Protein AF-A0A6C0D9R1-F1 (afdb_monomer_lite)

pLDDT: mean 87.7, std 11.18, range [31.7, 97.06]

Structure (mmCIF, N/CA/C/O backbone):
data_AF-A0A6C0D9R1-F1
#
_entry.id   AF-A0A6C0D9R1-F1
#
loop_
_atom_site.group_PDB
_atom_site.id
_atom_site.type_symbol
_atom_site.label_atom_id
_atom_site.label_alt_id
_atom_site.label_comp_id
_atom_site.label_asym_id
_atom_site.label_entity_id
_atom_site.label_seq_id
_atom_site.pdbx_PDB_ins_code
_atom_site.Cartn_x
_atom_site.Cartn_y
_atom_site.Cartn_z
_atom_site.occupancy
_atom_site.B_iso_or_equiv
_atom_site.auth_seq_id
_atom_site.auth_comp_id
_atom_site.auth_asym_id
_atom_site.auth_atom_id
_atom_site.pdbx_PDB_model_num
ATOM 1 N N . MET A 1 1 ? 35.438 -9.000 -40.698 1.00 46.94 1 MET A N 1
ATOM 2 C CA . MET A 1 1 ? 34.014 -8.617 -40.610 1.00 46.94 1 MET A CA 1
ATOM 3 C C . MET A 1 1 ? 33.690 -8.567 -39.134 1.00 46.94 1 MET A C 1
ATOM 5 O O . MET A 1 1 ? 33.878 -9.587 -38.488 1.00 46.94 1 MET A O 1
ATOM 9 N N . ASP A 1 2 ? 33.312 -7.406 -38.599 1.00 52.72 2 ASP A N 1
ATOM 10 C CA . ASP A 1 2 ? 32.960 -7.271 -37.181 1.00 52.72 2 ASP A CA 1
ATOM 11 C C . ASP A 1 2 ? 31.737 -8.144 -36.897 1.00 52.72 2 ASP A C 1
ATOM 13 O O . ASP A 1 2 ? 30.629 -7.830 -37.341 1.00 52.72 2 ASP A O 1
ATOM 17 N N . ASN A 1 3 ? 31.946 -9.283 -36.234 1.00 54.66 3 ASN A N 1
ATOM 18 C CA . ASN A 1 3 ? 30.851 -10.168 -35.878 1.00 54.66 3 ASN A CA 1
ATOM 19 C C . ASN A 1 3 ? 30.168 -9.594 -34.633 1.00 54.66 3 ASN A C 1
ATOM 21 O O . ASN A 1 3 ? 30.609 -9.827 -33.511 1.00 54.66 3 ASN A O 1
ATOM 25 N N . LEU A 1 4 ? 29.125 -8.789 -34.849 1.00 62.50 4 LEU A N 1
ATOM 26 C CA . LEU A 1 4 ? 28.303 -8.196 -33.785 1.00 62.50 4 LEU A CA 1
ATOM 27 C C . LEU A 1 4 ? 27.643 -9.259 -32.887 1.00 62.50 4 LEU A C 1
ATOM 29 O O . LEU A 1 4 ? 27.252 -8.937 -31.775 1.00 62.50 4 LEU A O 1
ATOM 33 N N . GLU A 1 5 ? 27.584 -10.517 -33.338 1.00 56.75 5 GLU A N 1
ATOM 34 C CA . GLU A 1 5 ? 27.165 -11.677 -32.536 1.00 56.75 5 GLU A CA 1
ATOM 35 C C . GLU A 1 5 ? 28.113 -11.966 -31.360 1.00 56.75 5 GLU A C 1
ATOM 37 O O . GLU A 1 5 ? 27.654 -12.392 -30.309 1.00 56.75 5 GLU A O 1
ATOM 42 N N . ASN A 1 6 ? 29.412 -11.673 -31.499 1.00 62.50 6 ASN A N 1
ATOM 43 C CA . ASN A 1 6 ? 30.416 -11.922 -30.454 1.00 62.50 6 ASN A CA 1
ATOM 44 C C . ASN A 1 6 ? 30.809 -10.652 -29.681 1.00 62.50 6 ASN A C 1
ATOM 46 O O . ASN A 1 6 ? 31.610 -10.714 -28.753 1.00 62.50 6 ASN A O 1
ATOM 50 N N . ASN A 1 7 ? 30.308 -9.488 -30.097 1.00 74.94 7 ASN A N 1
ATOM 51 C CA . ASN A 1 7 ? 30.582 -8.212 -29.448 1.00 74.94 7 ASN A CA 1
ATOM 52 C C . ASN A 1 7 ? 29.331 -7.323 -29.552 1.00 74.94 7 ASN A C 1
ATOM 54 O O . ASN A 1 7 ? 29.207 -6.577 -30.540 1.00 74.94 7 ASN A O 1
ATOM 58 N N . PRO A 1 8 ? 28.392 -7.433 -28.592 1.00 82.75 8 PRO A N 1
ATOM 59 C CA . PRO A 1 8 ? 27.107 -6.745 -28.638 1.00 82.75 8 PRO A CA 1
ATOM 60 C C . PRO A 1 8 ? 27.279 -5.223 -28.661 1.00 82.75 8 PRO A C 1
ATOM 62 O O . PRO A 1 8 ? 28.291 -4.686 -28.214 1.00 82.75 8 PRO A O 1
ATOM 65 N N . ILE A 1 9 ? 26.308 -4.520 -29.245 1.00 88.56 9 ILE A N 1
ATOM 66 C CA . ILE A 1 9 ? 26.310 -3.052 -29.313 1.00 88.56 9 ILE A CA 1
ATOM 67 C C . ILE A 1 9 ? 26.176 -2.502 -27.894 1.00 88.56 9 ILE A C 1
ATOM 69 O O . ILE A 1 9 ? 25.291 -2.923 -27.162 1.00 88.56 9 ILE A O 1
ATOM 73 N N . THR A 1 10 ? 27.032 -1.551 -27.524 1.00 89.56 10 THR A N 1
ATOM 74 C CA . THR A 1 10 ? 26.947 -0.846 -26.234 1.00 89.56 10 THR A CA 1
ATOM 75 C C . THR A 1 10 ? 26.122 0.436 -26.347 1.00 89.56 10 THR A C 1
ATOM 77 O O . THR A 1 10 ? 25.999 1.011 -27.432 1.00 89.56 10 THR A O 1
ATOM 80 N N . ILE A 1 11 ? 25.609 0.940 -25.219 1.00 89.69 11 ILE A N 1
ATOM 81 C CA . ILE A 1 11 ? 24.853 2.203 -25.178 1.00 89.69 11 ILE A CA 1
ATOM 82 C C . ILE A 1 11 ? 25.655 3.381 -25.744 1.00 89.69 11 ILE A C 1
ATOM 84 O O . ILE A 1 11 ? 25.151 4.137 -26.569 1.00 89.69 11 ILE A O 1
ATOM 88 N N . VAL A 1 12 ? 26.944 3.466 -25.405 1.00 89.56 12 VAL A N 1
ATOM 89 C CA . VAL A 1 12 ? 27.852 4.527 -25.869 1.00 89.56 12 VAL A CA 1
ATOM 90 C C . VAL A 1 12 ? 28.053 4.471 -27.384 1.00 89.56 12 VAL A C 1
ATOM 92 O O . VAL A 1 12 ? 28.163 5.500 -28.052 1.00 89.56 12 VAL A O 1
ATOM 95 N N . GLU A 1 13 ? 28.135 3.268 -27.955 1.00 92.06 13 GLU A N 1
ATOM 96 C CA . GLU A 1 13 ? 28.220 3.099 -29.406 1.00 92.06 13 GLU A CA 1
ATOM 97 C C . GLU A 1 13 ? 26.913 3.485 -30.086 1.00 92.06 13 GLU A C 1
ATOM 99 O O . GLU A 1 13 ? 26.940 4.140 -31.127 1.00 92.06 13 GLU A O 1
ATOM 104 N N . TYR A 1 14 ? 25.782 3.092 -29.504 1.00 93.38 14 TYR A N 1
ATOM 105 C CA . TYR A 1 14 ? 24.466 3.406 -30.037 1.00 93.38 14 TYR A CA 1
ATOM 106 C C . TYR A 1 14 ? 24.189 4.918 -30.031 1.00 93.38 14 TYR A C 1
ATOM 108 O O . TYR A 1 14 ? 23.785 5.457 -31.059 1.00 93.38 14 TYR A O 1
ATOM 116 N N . GLU A 1 15 ? 24.501 5.622 -28.937 1.00 90.62 15 GLU A N 1
ATOM 117 C CA . GLU A 1 15 ? 24.389 7.088 -28.837 1.00 90.62 15 GLU A CA 1
ATOM 118 C C . GLU A 1 15 ? 25.224 7.789 -29.927 1.00 90.62 15 GLU A C 1
ATOM 120 O O . GLU A 1 15 ? 24.698 8.603 -30.687 1.00 90.62 15 GLU A O 1
ATOM 125 N N . LYS A 1 16 ? 26.488 7.382 -30.119 1.00 93.06 16 LYS A N 1
ATOM 126 C CA . LYS A 1 16 ? 27.350 7.903 -31.202 1.00 93.06 16 LYS A CA 1
ATOM 127 C C . LYS A 1 16 ? 26.793 7.631 -32.601 1.00 93.06 16 LYS A C 1
ATOM 129 O O . LYS A 1 16 ? 27.027 8.406 -33.527 1.00 93.06 16 LYS A O 1
ATOM 134 N N . TRP A 1 17 ? 26.101 6.509 -32.792 1.00 94.50 17 TRP A N 1
ATOM 135 C CA . TRP A 1 17 ? 25.461 6.199 -34.070 1.00 94.50 17 TRP A CA 1
ATOM 136 C C . TRP A 1 17 ? 24.219 7.062 -34.317 1.00 94.50 17 TRP A C 1
ATOM 138 O O . TRP A 1 17 ? 23.969 7.450 -35.458 1.00 94.50 17 TRP A O 1
ATOM 148 N N . LEU A 1 18 ? 23.457 7.403 -33.273 1.00 92.56 18 LEU A N 1
ATOM 149 C CA . LEU A 1 18 ? 22.305 8.299 -33.395 1.00 92.56 18 LEU A CA 1
ATOM 150 C C . LEU A 1 18 ? 22.713 9.707 -33.847 1.00 92.56 18 LEU A C 1
ATOM 152 O O . LEU A 1 18 ? 21.999 10.298 -34.657 1.00 92.56 18 LEU A O 1
ATOM 156 N N . GLU A 1 19 ? 23.870 10.199 -33.393 1.00 94.19 19 GLU A N 1
ATOM 157 C CA . GLU A 1 19 ? 24.445 11.483 -33.825 1.00 94.19 19 GLU A CA 1
ATOM 158 C C . GLU A 1 19 ? 24.784 11.497 -35.323 1.00 94.19 19 GLU A C 1
ATOM 160 O O . GLU A 1 19 ? 24.583 12.500 -36.009 1.00 94.19 19 GLU A O 1
ATOM 165 N N . ASN A 1 20 ? 25.294 10.381 -35.856 1.00 94.19 20 ASN A N 1
ATOM 166 C CA . ASN A 1 20 ? 25.597 10.245 -37.277 1.00 94.19 20 ASN A CA 1
ATOM 167 C C . ASN A 1 20 ? 25.404 8.808 -37.776 1.00 94.19 20 ASN A C 1
ATOM 169 O O . ASN A 1 20 ? 26.330 7.990 -37.800 1.00 94.19 20 ASN A O 1
ATOM 173 N N . LYS A 1 21 ? 24.200 8.535 -38.290 1.00 94.19 21 LYS A N 1
ATOM 174 C CA . LYS A 1 21 ? 23.781 7.197 -38.739 1.00 94.19 21 LYS A CA 1
ATOM 175 C C . LYS A 1 21 ? 24.570 6.653 -39.935 1.00 94.19 21 LYS A C 1
ATOM 177 O O . LYS A 1 21 ? 24.443 5.472 -40.256 1.00 94.19 21 LYS A O 1
ATOM 182 N N . GLN A 1 22 ? 25.367 7.487 -40.606 1.00 93.62 22 GLN A N 1
ATOM 183 C CA . GLN A 1 22 ? 26.201 7.098 -41.746 1.00 93.62 22 GLN A CA 1
ATOM 184 C C . GLN A 1 22 ? 27.625 6.701 -41.343 1.00 93.62 22 GLN A C 1
ATOM 186 O O . GLN A 1 22 ? 28.408 6.325 -42.215 1.00 93.62 22 GLN A O 1
ATOM 191 N N . ILE A 1 23 ? 27.983 6.746 -40.057 1.00 93.88 23 ILE A N 1
ATOM 192 C CA . ILE A 1 23 ? 29.310 6.367 -39.557 1.00 93.88 23 ILE A CA 1
ATOM 193 C C . ILE A 1 23 ? 29.185 5.186 -38.594 1.00 93.88 23 ILE A C 1
ATOM 195 O O . ILE A 1 23 ? 28.365 5.195 -37.684 1.00 93.88 23 ILE A O 1
ATOM 199 N N . ASN A 1 24 ? 30.029 4.165 -38.766 1.00 91.50 24 ASN A N 1
ATOM 200 C CA . ASN A 1 24 ? 30.170 3.091 -37.785 1.00 91.50 24 ASN A CA 1
ATOM 201 C C . ASN A 1 24 ? 30.929 3.623 -36.546 1.00 91.50 24 ASN A C 1
ATOM 203 O O . ASN A 1 24 ? 32.098 4.006 -36.683 1.00 91.50 24 ASN A O 1
ATOM 207 N N . PRO A 1 25 ? 30.331 3.602 -35.340 1.00 92.94 25 PRO A N 1
ATOM 208 C CA . PRO A 1 25 ? 30.963 4.096 -34.114 1.00 92.94 25 PRO A CA 1
ATOM 209 C C . PRO A 1 25 ? 32.290 3.418 -33.754 1.00 92.94 25 PRO A C 1
ATOM 211 O O . PRO A 1 25 ? 33.165 4.101 -33.210 1.00 92.94 25 PRO A O 1
ATOM 214 N N . ARG A 1 26 ? 32.441 2.123 -34.082 1.00 90.75 26 ARG A N 1
ATOM 215 C CA . ARG A 1 26 ? 33.621 1.285 -33.791 1.00 90.75 26 ARG A CA 1
ATOM 216 C C . ARG A 1 26 ? 34.779 1.571 -34.731 1.00 90.75 26 ARG A C 1
ATOM 218 O O . ARG A 1 26 ? 35.902 1.788 -34.297 1.00 90.75 26 ARG A O 1
ATOM 225 N N . THR A 1 27 ? 34.500 1.580 -36.032 1.00 91.44 27 THR A N 1
ATOM 226 C CA . THR A 1 27 ? 35.550 1.650 -37.064 1.00 91.44 27 THR A CA 1
ATOM 227 C C . THR A 1 27 ? 35.768 3.051 -37.621 1.00 91.44 27 THR A C 1
ATOM 229 O O . THR A 1 27 ? 36.719 3.261 -38.370 1.00 91.44 27 THR A O 1
ATOM 232 N N . LYS A 1 28 ? 34.873 4.000 -37.309 1.00 92.56 28 LYS A N 1
ATOM 233 C CA . LYS A 1 28 ? 34.828 5.367 -37.864 1.00 92.56 28 LYS A CA 1
ATOM 234 C C . LYS A 1 28 ? 34.670 5.433 -39.387 1.00 92.56 28 LYS A C 1
ATOM 236 O O . LYS A 1 28 ? 34.826 6.492 -39.987 1.00 92.56 28 LYS A O 1
ATOM 241 N N . ARG A 1 29 ? 34.333 4.313 -40.032 1.00 92.75 29 ARG A N 1
ATOM 242 C CA . ARG A 1 29 ? 34.116 4.232 -41.482 1.00 92.75 29 ARG A CA 1
ATOM 243 C C . ARG A 1 29 ? 32.671 4.555 -41.836 1.00 92.75 29 ARG A C 1
ATOM 245 O O . ARG A 1 29 ? 31.760 4.292 -41.051 1.00 92.75 29 ARG A O 1
ATOM 252 N N . ARG A 1 30 ? 32.461 5.063 -43.055 1.00 93.69 30 ARG A N 1
ATOM 253 C CA . ARG A 1 30 ? 31.116 5.248 -43.608 1.00 93.69 30 ARG A CA 1
ATOM 254 C C . ARG A 1 30 ? 30.402 3.906 -43.758 1.00 93.69 30 ARG A C 1
ATOM 256 O O . ARG A 1 30 ? 30.984 2.946 -44.264 1.00 93.69 30 ARG A O 1
ATOM 263 N N . ILE A 1 31 ? 29.139 3.862 -43.356 1.00 93.06 31 ILE A N 1
ATOM 264 C CA . ILE A 1 31 ? 28.230 2.739 -43.573 1.00 93.06 31 ILE A CA 1
ATOM 265 C C . ILE A 1 31 ? 27.148 3.143 -44.565 1.00 93.06 31 ILE A C 1
ATOM 267 O O . ILE A 1 31 ? 26.642 4.261 -44.536 1.00 93.06 31 ILE A O 1
ATOM 271 N N . LYS A 1 32 ? 26.810 2.223 -45.469 1.00 91.25 32 LYS A N 1
ATOM 272 C CA . LYS A 1 32 ? 25.700 2.415 -46.404 1.00 91.25 32 LYS A CA 1
ATOM 273 C C . LYS A 1 32 ? 24.382 2.182 -45.675 1.00 91.25 32 LYS A C 1
ATOM 275 O O . LYS A 1 32 ? 24.278 1.240 -44.878 1.00 91.25 32 LYS A O 1
ATOM 280 N N . GLU A 1 33 ? 23.384 2.993 -45.999 1.00 88.75 33 GLU A N 1
ATOM 281 C CA . GLU A 1 33 ? 22.000 2.726 -45.615 1.00 88.75 33 GLU A CA 1
ATOM 282 C C . GLU A 1 33 ? 21.603 1.315 -46.078 1.00 88.75 33 GLU A C 1
ATOM 284 O O . GLU A 1 33 ? 22.045 0.844 -47.129 1.00 88.75 33 GLU A O 1
ATOM 289 N N . ASN A 1 34 ? 20.838 0.604 -45.248 1.00 88.44 34 ASN A N 1
ATOM 290 C CA . ASN A 1 34 ? 20.422 -0.794 -45.448 1.00 88.44 34 ASN A CA 1
ATOM 291 C C . ASN A 1 34 ? 21.541 -1.857 -45.422 1.00 88.44 34 ASN A C 1
ATOM 293 O O . ASN A 1 34 ? 21.267 -3.035 -45.655 1.00 88.44 34 ASN A O 1
ATOM 297 N N . SER A 1 35 ? 22.791 -1.498 -45.111 1.00 90.44 35 SER A N 1
ATOM 298 C CA . SER A 1 35 ? 23.847 -2.496 -44.877 1.00 90.44 35 SER A CA 1
ATOM 299 C C . SER A 1 35 ? 23.559 -3.362 -43.640 1.00 90.44 35 SER A C 1
ATOM 301 O O . SER A 1 35 ? 22.829 -2.943 -42.742 1.00 90.44 35 SER A O 1
ATOM 303 N N . LYS A 1 36 ? 24.182 -4.553 -43.548 1.00 89.62 36 LYS A N 1
ATOM 304 C CA . LYS A 1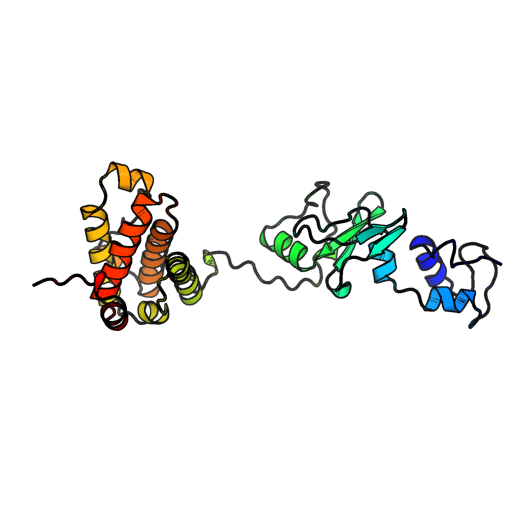 36 ? 24.055 -5.443 -42.372 1.00 89.62 36 LYS A CA 1
ATOM 305 C C . LYS A 1 36 ? 24.310 -4.682 -41.063 1.00 89.62 36 LYS A C 1
ATOM 307 O O . LYS A 1 36 ? 23.489 -4.748 -40.162 1.00 89.62 36 LYS A O 1
ATOM 312 N N . ILE A 1 37 ? 25.391 -3.900 -41.005 1.00 89.00 37 ILE A N 1
ATOM 313 C CA . ILE A 1 37 ? 25.771 -3.106 -39.823 1.00 89.00 37 ILE A CA 1
ATOM 314 C C . ILE A 1 37 ? 24.733 -2.019 -39.525 1.00 89.00 37 ILE A C 1
ATOM 316 O O . ILE A 1 37 ? 24.302 -1.897 -38.384 1.00 89.00 37 ILE A O 1
ATOM 320 N N . TYR A 1 38 ? 24.295 -1.262 -40.536 1.00 92.19 38 TYR A N 1
ATOM 321 C CA . TYR A 1 38 ? 23.263 -0.234 -40.357 1.00 92.19 38 TYR A CA 1
ATOM 322 C C . TYR A 1 38 ? 21.971 -0.834 -39.785 1.00 92.19 38 TYR A C 1
ATOM 324 O O . TYR A 1 38 ? 21.386 -0.298 -38.847 1.00 92.19 38 TYR A O 1
ATOM 332 N N . ASN A 1 39 ? 21.558 -1.987 -40.315 1.00 90.56 39 ASN A N 1
ATOM 333 C CA . ASN A 1 39 ? 20.366 -2.692 -39.858 1.00 90.56 39 ASN A CA 1
ATOM 334 C C . ASN A 1 39 ? 20.526 -3.280 -38.451 1.00 90.56 39 ASN A C 1
ATOM 336 O O . ASN A 1 39 ? 19.532 -3.353 -37.737 1.00 90.56 39 ASN A O 1
ATOM 340 N N . CYS A 1 40 ? 21.735 -3.677 -38.041 1.00 90.12 40 CYS A N 1
ATOM 341 C CA . CYS A 1 40 ? 21.996 -4.091 -36.662 1.00 90.12 40 CYS A CA 1
ATOM 342 C C . CYS A 1 40 ? 21.718 -2.945 -35.688 1.00 90.12 40 CYS A C 1
ATOM 344 O O . CYS A 1 40 ? 20.913 -3.132 -34.786 1.00 90.12 40 CYS A O 1
ATOM 346 N N . TYR A 1 41 ? 22.295 -1.758 -35.910 1.00 90.69 41 TYR A N 1
ATOM 347 C CA . TYR A 1 41 ? 22.012 -0.587 -35.072 1.00 90.69 41 TYR A CA 1
ATOM 348 C C . TYR A 1 41 ? 20.526 -0.210 -35.112 1.00 90.69 41 TYR A C 1
ATOM 350 O O . TYR A 1 41 ? 19.912 -0.033 -34.071 1.00 90.69 41 TYR A O 1
ATOM 358 N N . LYS A 1 42 ? 19.902 -0.179 -36.296 1.00 91.19 42 LYS A N 1
ATOM 359 C CA . LYS A 1 42 ? 18.479 0.173 -36.444 1.00 91.19 42 LYS A CA 1
ATOM 360 C C . LYS A 1 42 ? 17.518 -0.740 -35.660 1.00 91.19 42 LYS A C 1
ATOM 362 O O . LYS A 1 42 ? 16.422 -0.301 -35.335 1.00 91.19 42 LYS A O 1
ATOM 367 N N . LYS A 1 43 ? 17.892 -1.999 -35.410 1.00 90.31 43 LYS A N 1
ATOM 368 C CA . LYS A 1 43 ? 17.064 -2.988 -34.697 1.00 90.31 43 LYS A CA 1
ATOM 369 C C . LYS A 1 43 ? 17.272 -2.997 -33.180 1.00 90.31 43 LYS A C 1
ATOM 371 O O . LYS A 1 43 ? 16.570 -3.736 -32.503 1.00 90.31 43 LYS A O 1
ATOM 376 N N . VAL A 1 44 ? 18.235 -2.237 -32.658 1.00 89.38 44 VAL A N 1
ATOM 377 C CA . VAL A 1 44 ? 18.506 -2.184 -31.217 1.00 89.38 44 VAL A CA 1
ATOM 378 C C . VAL A 1 44 ? 17.304 -1.591 -30.488 1.00 89.38 44 VAL A C 1
ATOM 380 O O . VAL A 1 44 ? 16.862 -0.488 -30.809 1.00 89.38 44 VAL A O 1
ATOM 383 N N . ASN A 1 45 ? 16.818 -2.301 -29.471 1.00 90.00 45 ASN A N 1
ATOM 384 C CA . ASN A 1 45 ? 15.899 -1.733 -28.499 1.00 90.00 45 ASN A CA 1
ATOM 385 C C . ASN A 1 45 ? 16.699 -0.880 -27.501 1.00 90.00 45 ASN A C 1
ATOM 387 O O . ASN A 1 45 ? 17.556 -1.378 -26.771 1.00 90.00 45 ASN A O 1
ATOM 391 N N . TYR A 1 46 ? 16.445 0.429 -27.502 1.00 89.50 46 TYR A N 1
ATOM 392 C CA . TYR A 1 46 ? 17.184 1.376 -26.671 1.00 89.50 46 TYR A CA 1
ATOM 393 C C . TYR A 1 46 ? 16.956 1.151 -25.170 1.00 89.50 46 TYR A C 1
ATOM 395 O O . TYR A 1 46 ? 17.909 1.253 -24.403 1.00 89.50 46 TYR A O 1
ATOM 403 N N . GLN A 1 47 ? 15.732 0.804 -24.752 1.00 89.25 47 GLN A N 1
ATOM 404 C CA . GLN A 1 47 ? 15.422 0.536 -23.342 1.00 89.25 47 GLN A CA 1
ATOM 405 C C . GLN A 1 47 ? 16.116 -0.738 -22.846 1.00 89.25 47 GLN A C 1
ATOM 407 O O . GLN A 1 47 ? 16.696 -0.733 -21.765 1.00 89.25 47 GLN A O 1
ATOM 412 N N . GLU A 1 48 ? 16.128 -1.805 -23.651 1.00 91.88 48 GLU A N 1
ATOM 413 C CA . GLU A 1 48 ? 16.876 -3.032 -23.329 1.00 91.88 48 GLU A CA 1
ATOM 414 C C . GLU A 1 48 ? 18.368 -2.735 -23.164 1.00 91.88 48 GLU A C 1
ATOM 416 O O . GLU A 1 48 ? 19.010 -3.192 -22.218 1.00 91.88 48 GLU A O 1
ATOM 421 N N . LEU A 1 49 ? 18.922 -1.921 -24.066 1.00 91.81 49 LEU A N 1
ATOM 422 C CA . LEU A 1 49 ? 20.326 -1.542 -24.017 1.00 91.81 49 LEU A CA 1
ATOM 423 C C . LEU A 1 49 ? 20.658 -0.676 -22.793 1.00 91.81 49 LEU A C 1
ATOM 425 O O . LEU A 1 49 ? 21.727 -0.843 -22.199 1.00 91.81 49 LEU A O 1
ATOM 429 N N . LEU A 1 50 ? 19.754 0.227 -22.403 1.00 92.19 50 LEU A N 1
ATOM 430 C CA . LEU A 1 50 ? 19.865 0.996 -21.164 1.00 92.19 50 LEU A CA 1
ATOM 431 C C . LEU A 1 50 ? 19.853 0.077 -19.942 1.00 92.19 50 LEU A C 1
ATOM 433 O O . LEU A 1 50 ? 20.752 0.188 -19.112 1.00 92.19 50 LEU A O 1
ATOM 437 N N . LEU A 1 51 ? 18.901 -0.858 -19.867 1.00 93.81 51 LEU A N 1
ATOM 438 C CA . LEU A 1 51 ? 18.772 -1.800 -18.755 1.00 93.81 51 LEU A CA 1
ATOM 439 C C . LEU A 1 51 ? 20.008 -2.685 -18.595 1.00 93.81 51 LEU A C 1
ATOM 441 O O . LEU A 1 51 ? 20.542 -2.817 -17.501 1.00 93.81 51 LEU A O 1
ATOM 445 N N . LEU A 1 52 ? 20.535 -3.230 -19.689 1.00 92.62 52 LEU A N 1
ATOM 446 C CA . LEU A 1 52 ? 21.769 -4.022 -19.646 1.00 92.62 52 LEU A CA 1
ATOM 447 C C . LEU A 1 52 ? 22.996 -3.185 -19.232 1.00 92.62 52 LEU A C 1
ATOM 449 O O . LEU A 1 52 ? 23.982 -3.724 -18.716 1.00 92.62 52 LEU A O 1
ATOM 453 N N . SER A 1 53 ? 22.934 -1.865 -19.419 1.00 92.19 53 SER A N 1
ATOM 454 C CA . SER A 1 53 ? 23.986 -0.930 -19.014 1.00 92.19 53 SER A CA 1
ATOM 455 C C . SER A 1 53 ? 23.881 -0.481 -17.550 1.00 92.19 53 SER A C 1
ATOM 457 O O . SER A 1 53 ? 24.803 0.188 -17.082 1.00 92.19 53 SER A O 1
ATOM 459 N N . THR A 1 54 ? 22.819 -0.838 -16.814 1.00 92.94 54 THR A N 1
ATOM 460 C CA . THR A 1 54 ? 22.693 -0.463 -15.396 1.00 92.94 54 THR A CA 1
ATOM 461 C C . THR A 1 54 ? 23.625 -1.276 -14.504 1.00 92.94 54 THR A C 1
ATOM 463 O O . THR A 1 54 ? 23.939 -2.433 -14.795 1.00 92.94 54 THR A O 1
ATOM 466 N N . ILE A 1 55 ? 24.098 -0.679 -13.407 1.00 89.69 55 ILE A N 1
ATOM 467 C CA . ILE A 1 55 ? 24.922 -1.393 -12.412 1.00 89.69 55 ILE A CA 1
ATOM 468 C C . ILE A 1 55 ? 24.058 -2.199 -11.442 1.00 89.69 55 ILE A C 1
ATOM 470 O O . ILE A 1 55 ? 24.462 -3.281 -11.022 1.00 89.69 55 ILE A O 1
ATOM 474 N N . ASP A 1 56 ? 22.874 -1.691 -11.114 1.00 91.12 56 ASP A N 1
ATOM 475 C CA . ASP A 1 56 ? 21.974 -2.318 -10.157 1.00 91.12 56 ASP A CA 1
ATOM 476 C C . ASP A 1 56 ? 21.177 -3.434 -10.850 1.00 91.12 56 ASP A C 1
ATOM 478 O O . ASP A 1 56 ? 20.522 -3.209 -11.870 1.00 91.12 56 ASP A O 1
ATOM 482 N N . ASN A 1 57 ? 21.262 -4.653 -10.312 1.00 94.19 57 ASN A N 1
ATOM 483 C CA . ASN A 1 57 ? 20.532 -5.821 -10.816 1.00 94.19 57 ASN A CA 1
ATOM 484 C C . ASN A 1 57 ? 19.107 -5.926 -10.256 1.00 94.19 57 ASN A C 1
ATOM 486 O O . ASN A 1 57 ? 18.335 -6.775 -10.703 1.00 94.19 57 ASN A O 1
ATOM 490 N N . LYS A 1 58 ? 18.764 -5.081 -9.281 1.00 95.38 58 LYS A N 1
ATOM 491 C CA . LYS A 1 58 ? 17.447 -4.998 -8.653 1.00 95.38 58 LYS A CA 1
ATOM 492 C C . LYS A 1 58 ? 17.028 -3.548 -8.497 1.00 95.38 58 LYS A C 1
ATOM 494 O O . LYS A 1 58 ? 17.884 -2.682 -8.312 1.00 95.38 58 LYS A O 1
ATOM 499 N N . ASP A 1 59 ? 15.724 -3.303 -8.524 1.00 94.81 59 ASP A N 1
ATOM 500 C CA . ASP A 1 59 ? 15.188 -2.031 -8.048 1.00 94.81 59 ASP A CA 1
ATOM 501 C C . ASP A 1 59 ? 15.480 -1.895 -6.538 1.00 94.81 59 ASP A C 1
ATOM 503 O O . ASP A 1 59 ? 15.237 -2.835 -5.778 1.00 94.81 59 ASP A O 1
ATOM 507 N N . PRO A 1 60 ? 16.026 -0.764 -6.069 1.00 91.62 60 PRO A N 1
ATOM 508 C CA . PRO A 1 60 ? 16.461 -0.615 -4.680 1.00 91.62 60 PRO A CA 1
ATOM 509 C C . PRO A 1 60 ? 15.313 -0.498 -3.662 1.00 91.62 60 PRO A C 1
ATOM 511 O O . PRO A 1 60 ? 15.586 -0.505 -2.462 1.00 91.62 60 PRO A O 1
ATOM 514 N N . ILE A 1 61 ? 14.061 -0.354 -4.109 1.00 91.81 61 ILE A N 1
ATOM 515 C CA . ILE A 1 61 ? 12.874 -0.224 -3.252 1.00 91.81 61 ILE A CA 1
ATOM 516 C C . ILE A 1 61 ? 12.008 -1.478 -3.348 1.00 91.81 61 ILE A C 1
ATOM 518 O O . ILE A 1 61 ? 11.758 -2.112 -2.325 1.00 91.81 61 ILE A O 1
ATOM 522 N N . SER A 1 62 ? 11.570 -1.863 -4.549 1.00 92.12 62 SER A N 1
ATOM 523 C CA . SER A 1 62 ? 10.712 -3.044 -4.727 1.00 92.12 62 SER A CA 1
ATOM 524 C C . SER A 1 62 ? 11.484 -4.361 -4.676 1.00 92.12 62 SER A C 1
ATOM 526 O O . SER A 1 62 ? 10.892 -5.414 -4.449 1.00 92.12 62 SER A O 1
ATOM 528 N N . LEU A 1 63 ? 12.810 -4.307 -4.859 1.00 93.44 63 LEU A N 1
ATOM 529 C CA . LEU A 1 63 ? 13.713 -5.460 -4.922 1.00 93.44 63 LEU A CA 1
ATOM 530 C C . LEU A 1 63 ? 13.447 -6.406 -6.104 1.00 93.44 63 LEU A C 1
ATOM 532 O O . LEU A 1 63 ? 14.025 -7.498 -6.154 1.00 93.44 63 LEU A O 1
ATOM 536 N N . ASN A 1 64 ? 12.631 -5.980 -7.073 1.00 93.56 64 ASN A N 1
ATOM 537 C CA . ASN A 1 64 ? 12.371 -6.730 -8.295 1.00 93.56 64 ASN A CA 1
ATOM 538 C C . ASN A 1 64 ? 13.652 -6.896 -9.116 1.00 93.56 64 ASN A C 1
ATOM 540 O O . ASN A 1 64 ? 14.456 -5.970 -9.242 1.00 93.56 64 ASN A O 1
ATOM 544 N N . GLU A 1 65 ? 13.844 -8.090 -9.677 1.00 96.00 65 GLU A N 1
ATOM 545 C CA . GLU A 1 65 ? 15.012 -8.409 -10.496 1.00 96.00 65 GLU A CA 1
ATOM 546 C C . GLU A 1 65 ? 14.915 -7.764 -11.876 1.00 96.00 65 GLU A C 1
ATOM 548 O O . GLU A 1 65 ? 13.999 -8.017 -12.651 1.00 96.00 65 GLU A O 1
ATOM 553 N N . LEU A 1 66 ? 15.900 -6.921 -12.179 1.00 95.88 66 LEU A N 1
ATOM 554 C CA . LEU A 1 66 ? 15.984 -6.160 -13.418 1.00 95.88 66 LEU A CA 1
ATOM 555 C C . LEU A 1 66 ? 16.702 -6.965 -14.506 1.00 95.88 66 LEU A C 1
ATOM 557 O O . LEU A 1 66 ? 16.254 -7.085 -15.650 1.00 95.88 66 LEU A O 1
ATOM 561 N N . TRP A 1 67 ? 17.832 -7.553 -14.126 1.00 95.81 67 TRP A N 1
ATOM 562 C CA . TRP A 1 67 ? 18.632 -8.428 -14.968 1.00 95.81 67 TRP A CA 1
ATOM 563 C C . TRP A 1 67 ? 19.407 -9.430 -14.115 1.00 95.81 67 TRP A C 1
ATOM 565 O O . TRP A 1 67 ? 19.680 -9.210 -12.935 1.00 95.81 67 TRP A O 1
ATOM 575 N N . THR A 1 68 ? 19.786 -10.541 -14.732 1.00 95.62 68 THR A N 1
ATOM 576 C CA . THR A 1 68 ? 20.577 -11.614 -14.122 1.00 95.62 68 THR A CA 1
ATOM 577 C C . THR A 1 68 ? 21.833 -11.886 -14.941 1.00 95.62 68 THR A C 1
ATOM 579 O O . THR A 1 68 ? 21.966 -11.421 -16.074 1.00 95.62 68 THR A O 1
ATOM 582 N N . MET A 1 69 ? 22.784 -12.614 -14.358 1.00 93.00 69 MET A N 1
ATOM 583 C CA . MET A 1 69 ? 23.979 -13.088 -15.057 1.00 93.00 69 MET A CA 1
ATOM 584 C C . MET A 1 69 ? 23.802 -14.559 -15.415 1.00 93.00 69 MET A C 1
ATOM 586 O O . MET A 1 69 ? 23.566 -15.381 -14.533 1.00 93.00 69 MET A O 1
ATOM 590 N N . ASP A 1 70 ? 23.970 -14.890 -16.690 1.00 91.00 70 ASP A N 1
ATOM 591 C CA . ASP A 1 70 ? 24.033 -16.266 -17.179 1.00 91.00 70 ASP A CA 1
ATOM 592 C C . ASP A 1 70 ? 25.295 -16.429 -18.032 1.00 91.00 70 ASP A C 1
ATOM 594 O O . ASP A 1 70 ? 25.426 -15.782 -19.070 1.00 91.00 70 ASP A O 1
ATOM 598 N N . ASN A 1 71 ? 26.236 -17.265 -17.583 1.00 87.88 71 ASN A N 1
ATOM 599 C CA . ASN A 1 71 ? 27.537 -17.481 -18.232 1.00 87.88 71 ASN A CA 1
ATOM 600 C C . ASN A 1 71 ? 28.283 -16.169 -18.556 1.00 87.88 71 ASN A C 1
ATOM 602 O O . ASN A 1 71 ? 28.699 -15.948 -19.691 1.00 87.88 71 ASN A O 1
ATOM 606 N N . ASP A 1 72 ? 28.404 -15.281 -17.564 1.00 86.00 72 ASP A N 1
ATOM 607 C CA . ASP A 1 72 ? 29.017 -13.946 -17.685 1.00 86.00 72 ASP A CA 1
ATOM 608 C C . ASP A 1 72 ? 28.306 -12.974 -18.648 1.00 86.00 72 ASP A C 1
ATOM 610 O O . ASP A 1 72 ? 28.816 -11.893 -18.952 1.00 86.00 72 ASP A O 1
ATOM 614 N N . ILE A 1 73 ? 27.093 -13.315 -19.093 1.00 86.94 73 ILE A N 1
ATOM 615 C CA . ILE A 1 73 ? 26.266 -12.480 -19.964 1.00 86.94 73 ILE A CA 1
ATOM 616 C C . ILE A 1 73 ? 25.064 -11.971 -19.171 1.00 86.94 73 ILE A C 1
ATOM 618 O O . ILE A 1 73 ? 24.292 -12.752 -18.614 1.00 86.94 73 ILE A O 1
ATOM 622 N N . LYS A 1 74 ? 24.870 -10.647 -19.158 1.00 90.88 74 LYS A N 1
ATOM 623 C CA . LYS A 1 74 ? 23.654 -10.047 -18.604 1.00 90.88 74 LYS A CA 1
ATOM 624 C C . LYS A 1 74 ? 22.441 -10.422 -19.450 1.00 90.88 74 LYS A C 1
ATOM 626 O O . LYS A 1 74 ? 22.437 -10.206 -20.663 1.00 90.88 74 LYS A O 1
ATOM 631 N N . LYS A 1 75 ? 21.395 -10.915 -18.797 1.00 92.06 75 LYS A N 1
ATOM 632 C CA . LYS A 1 75 ? 20.086 -11.188 -19.390 1.00 92.06 75 LYS A CA 1
ATOM 633 C C . LYS A 1 75 ? 19.025 -10.369 -18.681 1.00 92.06 75 LYS A C 1
ATOM 635 O O . LYS A 1 75 ? 19.000 -10.317 -17.456 1.00 92.06 75 LYS A O 1
ATOM 640 N N . ILE A 1 76 ? 18.153 -9.740 -19.458 1.00 93.25 76 ILE A N 1
ATOM 641 C CA . ILE A 1 76 ? 16.997 -9.024 -18.918 1.00 93.25 76 ILE A CA 1
ATOM 642 C C . ILE A 1 76 ? 16.095 -10.040 -18.219 1.00 93.25 76 ILE A C 1
ATOM 644 O O . ILE A 1 76 ? 15.766 -11.073 -18.800 1.00 93.25 76 ILE A O 1
ATOM 648 N N . ALA A 1 77 ? 15.749 -9.742 -16.970 1.00 93.94 77 ALA A N 1
ATOM 649 C CA . ALA A 1 77 ? 14.831 -10.534 -16.156 1.00 93.94 77 ALA A CA 1
ATOM 650 C C . ALA A 1 77 ? 13.482 -9.823 -15.960 1.00 93.94 77 ALA A C 1
ATOM 652 O O . ALA A 1 77 ? 12.543 -10.425 -15.455 1.00 93.94 77 ALA A O 1
ATOM 653 N N . TYR A 1 78 ? 13.397 -8.553 -16.363 1.00 93.56 78 TYR A N 1
ATOM 654 C CA . TYR A 1 78 ? 12.238 -7.701 -16.151 1.00 93.56 78 TYR A CA 1
ATOM 655 C C . TYR A 1 78 ? 11.325 -7.635 -17.374 1.00 93.56 78 TYR A C 1
ATOM 657 O O . TYR A 1 78 ? 11.778 -7.317 -18.475 1.00 93.56 78 TYR A O 1
ATOM 665 N N . ASP A 1 79 ? 10.030 -7.871 -17.164 1.00 88.06 79 ASP A N 1
ATOM 666 C CA . ASP A 1 79 ? 9.068 -8.041 -18.257 1.00 88.06 79 ASP A CA 1
ATOM 667 C C . ASP A 1 79 ? 8.585 -6.717 -18.875 1.00 88.06 79 ASP A C 1
ATOM 669 O O . ASP A 1 79 ? 8.329 -6.651 -20.077 1.00 88.06 79 ASP A O 1
ATOM 673 N N . ASN A 1 80 ? 8.447 -5.648 -18.081 1.00 89.50 80 ASN A N 1
ATOM 674 C CA . ASN A 1 80 ? 7.797 -4.408 -18.520 1.00 89.50 80 ASN A CA 1
ATOM 675 C C . ASN A 1 80 ? 8.755 -3.209 -18.534 1.00 89.50 80 ASN A C 1
ATOM 677 O O . ASN A 1 80 ? 8.729 -2.364 -17.643 1.00 89.50 80 ASN A O 1
ATOM 681 N N . LEU A 1 81 ? 9.579 -3.094 -19.574 1.00 89.62 81 LEU A N 1
ATOM 682 C CA . LEU A 1 81 ? 10.568 -2.012 -19.694 1.00 89.62 81 LEU A CA 1
ATOM 683 C C . LEU A 1 81 ? 9.960 -0.600 -19.677 1.00 89.62 81 LEU A C 1
ATOM 685 O O . LEU A 1 81 ? 10.612 0.334 -19.213 1.00 89.62 81 LEU A O 1
ATOM 689 N N . ASP A 1 82 ? 8.707 -0.441 -20.110 1.00 88.00 82 ASP A N 1
ATOM 690 C CA . ASP A 1 82 ? 7.998 0.841 -20.059 1.00 88.00 82 ASP A CA 1
ATOM 691 C C . ASP A 1 82 ? 7.671 1.285 -18.627 1.00 88.00 82 ASP A C 1
ATOM 693 O O . ASP A 1 82 ? 7.353 2.457 -18.397 1.00 88.00 82 ASP A O 1
ATOM 697 N N . ASN A 1 83 ? 7.752 0.376 -17.651 1.00 90.50 83 ASN A N 1
ATOM 698 C CA . ASN A 1 83 ? 7.623 0.690 -16.232 1.00 90.50 83 ASN A CA 1
ATOM 699 C C . ASN A 1 83 ? 8.922 1.226 -15.609 1.00 90.50 83 ASN A C 1
ATOM 701 O O . ASN A 1 83 ? 8.914 1.642 -14.454 1.00 90.50 83 ASN A O 1
ATOM 705 N N . LEU A 1 84 ? 10.033 1.237 -16.349 1.00 92.62 84 LEU A N 1
ATOM 706 C CA . LEU A 1 84 ? 11.323 1.684 -15.839 1.00 92.62 84 LEU A CA 1
ATOM 707 C C . LEU A 1 84 ? 11.598 3.143 -16.209 1.00 92.62 84 LEU A C 1
ATOM 709 O O . LEU A 1 84 ? 11.360 3.595 -17.330 1.00 92.62 84 LEU A O 1
ATOM 713 N N . VAL A 1 85 ? 12.157 3.879 -15.256 1.00 92.62 85 VAL A N 1
ATOM 714 C CA . VAL A 1 85 ? 12.676 5.232 -15.442 1.00 92.62 85 VAL A CA 1
ATOM 715 C C . VAL A 1 85 ? 14.185 5.179 -15.300 1.00 92.62 85 VAL A C 1
ATOM 717 O O . VAL A 1 85 ? 14.712 4.870 -14.233 1.00 92.62 85 VAL A O 1
ATOM 720 N N . PHE A 1 86 ? 14.879 5.483 -16.393 1.00 92.94 86 PHE A N 1
ATOM 721 C CA . PHE A 1 86 ? 16.335 5.493 -16.456 1.00 92.94 86 PHE A CA 1
ATOM 722 C C . PHE A 1 86 ? 16.880 6.892 -16.198 1.00 92.94 86 PHE A C 1
ATOM 724 O O . PHE A 1 86 ? 16.321 7.881 -16.671 1.00 92.94 86 PHE A O 1
ATOM 731 N N . TYR A 1 87 ? 18.018 6.970 -15.517 1.00 92.81 87 TYR A N 1
ATOM 732 C CA . TYR A 1 87 ? 18.748 8.219 -15.335 1.00 92.81 87 TYR A CA 1
ATOM 733 C C . TYR A 1 87 ? 20.252 7.962 -15.210 1.00 92.81 87 TYR A C 1
ATOM 735 O O . TYR A 1 87 ? 20.692 6.831 -15.006 1.00 92.81 87 TYR A O 1
ATOM 743 N N . LYS A 1 88 ? 21.045 9.024 -15.364 1.00 91.75 88 LYS A N 1
ATOM 744 C CA . LYS A 1 88 ? 22.491 9.013 -15.117 1.00 91.75 88 LYS A CA 1
ATOM 745 C C . LYS A 1 88 ? 22.764 9.716 -13.788 1.00 91.75 88 LYS A C 1
ATOM 747 O O . LYS A 1 88 ? 22.241 10.811 -13.572 1.00 91.75 88 LYS A O 1
ATOM 752 N N . ASP A 1 89 ? 23.528 9.081 -12.905 1.00 90.31 89 ASP A N 1
ATOM 753 C CA . ASP A 1 89 ? 23.939 9.684 -11.631 1.00 90.31 89 ASP A CA 1
ATOM 754 C C . ASP A 1 89 ? 25.101 10.684 -11.806 1.00 90.31 89 ASP A C 1
ATOM 756 O O . ASP A 1 89 ? 25.531 10.989 -12.926 1.00 90.31 89 ASP A O 1
ATOM 760 N N . THR A 1 90 ? 25.607 11.220 -10.692 1.00 90.38 90 THR A N 1
ATOM 761 C CA . THR A 1 90 ? 26.714 12.196 -10.666 1.00 90.38 90 THR A CA 1
ATOM 762 C C . THR A 1 90 ? 28.016 11.634 -11.255 1.00 90.38 90 THR A C 1
ATOM 764 O O . THR A 1 90 ? 28.849 12.394 -11.753 1.00 90.38 90 THR A O 1
ATOM 767 N N . TYR A 1 91 ? 28.170 10.308 -11.257 1.00 90.44 91 TYR A N 1
ATOM 768 C CA . TYR A 1 91 ? 29.303 9.568 -11.808 1.00 90.44 91 TYR A CA 1
ATOM 769 C C . TYR A 1 91 ? 29.054 9.080 -13.239 1.00 90.44 91 TYR A C 1
ATOM 771 O O . TYR A 1 91 ? 29.852 8.306 -13.774 1.00 90.44 91 TYR A O 1
ATOM 779 N N . ASN A 1 92 ? 27.978 9.549 -13.883 1.00 89.12 92 ASN A N 1
ATOM 780 C CA . ASN A 1 92 ? 27.575 9.158 -15.233 1.00 89.12 92 ASN A CA 1
ATOM 781 C C . ASN A 1 92 ? 27.250 7.654 -15.353 1.00 89.12 92 ASN A C 1
ATOM 783 O O . ASN A 1 92 ? 27.326 7.078 -16.443 1.00 89.12 92 ASN A O 1
ATOM 787 N N . ILE A 1 93 ? 26.885 7.018 -14.236 1.00 91.25 93 ILE A N 1
ATOM 788 C CA . ILE A 1 93 ? 26.428 5.631 -14.180 1.00 91.25 93 ILE A CA 1
ATOM 789 C C . ILE A 1 93 ? 24.937 5.607 -14.501 1.00 91.25 93 ILE A C 1
ATOM 791 O O . ILE A 1 93 ? 24.159 6.384 -13.951 1.00 91.25 93 ILE A O 1
ATOM 795 N N . ILE A 1 94 ? 24.535 4.696 -15.388 1.00 92.62 94 ILE A N 1
ATOM 796 C CA . ILE A 1 94 ? 23.125 4.492 -15.720 1.00 92.62 94 ILE A CA 1
ATOM 797 C C . ILE A 1 94 ? 22.480 3.682 -14.597 1.00 92.62 94 ILE A C 1
ATOM 799 O O . ILE A 1 94 ? 22.951 2.601 -14.237 1.00 92.62 94 ILE A O 1
ATOM 803 N N . ARG A 1 95 ? 21.390 4.212 -14.061 1.00 94.25 95 ARG A N 1
ATOM 804 C CA . ARG A 1 95 ? 20.555 3.586 -13.038 1.00 94.25 95 ARG A CA 1
ATOM 805 C C . ARG A 1 95 ? 19.109 3.604 -13.494 1.00 94.25 95 ARG A C 1
ATOM 807 O O . ARG A 1 95 ? 18.753 4.329 -14.429 1.00 94.25 95 ARG A O 1
ATOM 814 N N . CYS A 1 96 ? 18.276 2.815 -12.835 1.00 94.06 96 CYS A N 1
ATOM 815 C CA . CYS A 1 96 ? 16.846 2.867 -13.061 1.00 94.06 96 CYS A CA 1
ATOM 816 C C . CYS A 1 96 ? 16.053 2.543 -11.805 1.00 94.06 96 CYS A C 1
ATOM 818 O O . CYS A 1 96 ? 16.540 1.855 -10.912 1.00 94.06 96 CYS A O 1
ATOM 820 N N . PHE A 1 97 ? 14.815 3.017 -11.808 1.00 94.88 97 PHE A N 1
ATOM 821 C CA . PHE A 1 97 ? 13.781 2.638 -10.860 1.00 94.88 97 PHE A CA 1
ATOM 822 C C . PHE A 1 97 ? 12.534 2.201 -11.614 1.00 94.88 97 PHE A C 1
ATOM 824 O O . PHE A 1 97 ? 12.282 2.664 -12.730 1.00 94.88 97 PHE A O 1
ATOM 831 N N . GLU A 1 98 ? 11.711 1.388 -10.976 1.00 94.12 98 GLU A N 1
ATOM 832 C CA . GLU A 1 98 ? 10.309 1.262 -11.347 1.00 94.12 98 GLU A CA 1
ATOM 833 C C . GLU A 1 98 ? 9.571 2.584 -11.090 1.00 94.12 98 GLU A C 1
ATOM 835 O O . GLU A 1 98 ? 9.870 3.324 -10.146 1.00 94.12 98 GLU A O 1
ATOM 840 N N . LYS A 1 99 ? 8.562 2.886 -11.911 1.00 91.88 99 LYS A N 1
ATOM 841 C CA . LYS A 1 99 ? 7.698 4.057 -11.695 1.00 91.88 99 LYS A CA 1
ATOM 842 C C . LYS A 1 99 ? 7.047 4.027 -10.314 1.00 91.88 99 LYS A C 1
ATOM 844 O O . LYS A 1 99 ? 7.017 5.059 -9.655 1.00 91.88 99 LYS A O 1
ATOM 849 N N . GLU A 1 100 ? 6.603 2.857 -9.854 1.00 89.62 100 GLU A N 1
ATOM 850 C CA . GLU A 1 100 ? 6.017 2.674 -8.517 1.00 89.62 100 GLU A CA 1
ATOM 851 C C . GLU A 1 100 ? 7.015 3.000 -7.395 1.00 89.62 100 GLU A C 1
ATOM 853 O O . GLU A 1 100 ? 6.666 3.681 -6.431 1.00 89.62 100 GLU A O 1
ATOM 858 N N . SER A 1 101 ? 8.284 2.611 -7.545 1.00 92.94 101 SER A N 1
ATOM 859 C CA . SER A 1 101 ? 9.353 2.985 -6.612 1.00 92.94 101 SER A CA 1
ATOM 860 C C . SER A 1 101 ? 9.534 4.502 -6.540 1.00 92.94 101 SER A C 1
ATOM 862 O O . SER A 1 101 ? 9.719 5.062 -5.458 1.00 92.94 101 SER A O 1
ATOM 864 N N . ILE A 1 102 ? 9.424 5.205 -7.669 1.00 92.12 102 ILE A N 1
ATOM 865 C CA . ILE A 1 102 ? 9.485 6.670 -7.674 1.00 92.12 102 ILE A CA 1
ATOM 866 C C . ILE A 1 102 ? 8.204 7.305 -7.113 1.00 92.12 102 ILE A C 1
ATOM 868 O O . ILE A 1 102 ? 8.302 8.302 -6.395 1.00 92.12 102 ILE A O 1
ATOM 872 N N . GLU A 1 103 ? 7.022 6.731 -7.356 1.00 88.88 103 GLU A N 1
ATOM 873 C CA . GLU A 1 103 ? 5.772 7.145 -6.693 1.00 88.88 103 GLU A CA 1
ATOM 874 C C . GLU A 1 103 ? 5.901 7.053 -5.166 1.00 88.88 103 GLU A C 1
ATOM 876 O O . GLU A 1 103 ? 5.551 7.999 -4.452 1.00 88.88 103 GLU A O 1
ATOM 881 N N . TYR A 1 104 ? 6.475 5.954 -4.669 1.00 86.75 104 TYR A N 1
ATOM 882 C CA . TYR A 1 104 ? 6.773 5.766 -3.253 1.00 86.75 104 TYR A CA 1
ATOM 883 C C . TYR A 1 104 ? 7.727 6.851 -2.735 1.00 86.75 104 TYR A C 1
ATOM 885 O O . TYR A 1 104 ? 7.430 7.523 -1.744 1.00 86.75 104 TYR A O 1
ATOM 893 N N . MET A 1 105 ? 8.842 7.096 -3.433 1.00 89.62 105 MET A N 1
ATOM 894 C CA . MET A 1 105 ? 9.795 8.148 -3.052 1.00 89.62 105 MET A CA 1
ATOM 895 C C . MET A 1 105 ? 9.142 9.534 -2.995 1.00 89.62 105 MET A C 1
ATOM 897 O O . MET A 1 105 ? 9.365 10.276 -2.036 1.00 89.62 105 MET A O 1
ATOM 901 N N . LEU A 1 106 ? 8.293 9.865 -3.972 1.00 87.69 106 LEU A N 1
ATOM 902 C CA . LEU A 1 106 ? 7.558 11.130 -4.006 1.00 87.69 106 LEU A CA 1
ATOM 903 C C . LEU A 1 106 ? 6.655 11.303 -2.788 1.00 87.69 106 LEU A C 1
ATOM 905 O O . LEU A 1 106 ? 6.669 12.365 -2.162 1.00 87.69 106 LEU A O 1
ATOM 909 N N . GLY A 1 107 ? 5.886 10.275 -2.433 1.00 82.69 107 GLY A N 1
ATOM 910 C CA . GLY A 1 107 ? 4.937 10.384 -1.329 1.00 82.69 107 GLY A CA 1
ATOM 911 C C . GLY A 1 107 ? 5.584 10.476 0.056 1.00 82.69 107 GLY A C 1
ATOM 912 O O . GLY A 1 107 ? 4.999 11.083 0.951 1.00 82.69 107 GLY A O 1
ATOM 913 N N . TYR A 1 108 ? 6.812 9.976 0.222 1.00 83.12 108 TYR A N 1
ATOM 914 C CA . TYR A 1 108 ? 7.605 10.141 1.451 1.00 83.12 108 TYR A CA 1
ATOM 915 C C . TYR A 1 108 ? 8.611 11.302 1.392 1.00 83.12 108 TYR A C 1
ATOM 917 O O . TYR A 1 108 ? 9.412 11.466 2.314 1.00 83.12 108 TYR A O 1
ATOM 925 N N . ASN A 1 109 ? 8.576 12.126 0.337 1.00 86.88 109 ASN A N 1
ATOM 926 C CA . ASN A 1 109 ? 9.522 13.225 0.108 1.00 86.88 109 ASN A CA 1
ATOM 927 C C . ASN A 1 109 ? 10.999 12.767 0.158 1.00 86.88 109 ASN A C 1
ATOM 929 O O . ASN A 1 109 ? 11.883 13.484 0.636 1.00 86.88 109 ASN A O 1
ATOM 933 N N . ILE A 1 110 ? 11.264 11.557 -0.337 1.00 89.50 110 ILE A N 1
ATOM 934 C CA . ILE A 1 110 ? 12.606 10.997 -0.482 1.00 89.50 110 ILE A CA 1
ATOM 935 C C . ILE A 1 110 ? 13.205 11.564 -1.769 1.00 89.50 110 ILE A C 1
ATOM 937 O O . ILE A 1 110 ? 12.719 11.301 -2.866 1.00 89.50 110 ILE A O 1
ATOM 941 N N . LYS A 1 111 ? 14.271 12.357 -1.633 1.00 93.56 111 LYS A N 1
ATOM 942 C CA . LYS A 1 111 ? 14.982 12.978 -2.766 1.00 93.56 111 LYS A CA 1
ATOM 943 C C . LYS A 1 111 ? 16.344 12.354 -3.047 1.00 93.56 111 LYS A C 1
ATOM 945 O O . LYS A 1 111 ? 16.979 12.698 -4.038 1.00 93.56 111 LYS A O 1
ATOM 950 N N . ASN A 1 112 ? 16.795 11.460 -2.178 1.00 94.12 112 ASN A N 1
ATOM 951 C CA . ASN A 1 112 ? 18.095 10.820 -2.271 1.00 94.12 112 ASN A CA 1
ATOM 952 C C . ASN A 1 112 ? 17.921 9.367 -2.713 1.00 94.12 112 ASN A C 1
ATOM 954 O O . ASN A 1 112 ? 16.941 8.716 -2.357 1.00 94.12 112 ASN A O 1
ATOM 958 N N . HIS A 1 113 ? 18.880 8.852 -3.472 1.00 93.69 113 HIS A N 1
ATOM 959 C CA . HIS A 1 113 ? 18.896 7.465 -3.900 1.00 93.69 113 HIS A CA 1
ATOM 960 C C . HIS A 1 113 ? 19.003 6.534 -2.677 1.00 93.69 113 HIS A C 1
ATOM 962 O O . HIS A 1 113 ? 19.916 6.726 -1.873 1.00 93.69 113 HIS A O 1
ATOM 968 N N . PRO A 1 114 ? 18.167 5.489 -2.535 1.00 91.44 114 PRO A N 1
ATOM 969 C CA . PRO A 1 114 ? 18.111 4.680 -1.310 1.00 91.44 114 PRO A CA 1
ATOM 970 C C . PRO A 1 114 ? 19.420 3.967 -0.938 1.00 91.44 114 PRO A C 1
ATOM 972 O O . PRO A 1 114 ? 19.700 3.775 0.240 1.00 91.44 114 PRO A O 1
ATOM 975 N N . ILE A 1 115 ? 20.229 3.582 -1.935 1.00 90.25 115 ILE A N 1
ATOM 976 C CA . ILE A 1 115 ? 21.504 2.873 -1.713 1.00 90.25 115 ILE A CA 1
ATOM 977 C C . ILE A 1 115 ? 22.686 3.846 -1.593 1.00 90.25 115 ILE A C 1
ATOM 979 O O . ILE A 1 115 ? 23.400 3.845 -0.598 1.00 90.25 115 ILE A O 1
ATOM 983 N N . THR A 1 116 ? 22.924 4.672 -2.615 1.00 91.12 116 THR A N 1
ATOM 984 C CA . THR A 1 116 ? 24.073 5.588 -2.661 1.00 91.12 116 THR A CA 1
ATOM 985 C C . THR A 1 116 ? 23.896 6.863 -1.835 1.00 91.12 116 THR A C 1
ATOM 987 O O . THR A 1 116 ? 24.879 7.557 -1.589 1.00 9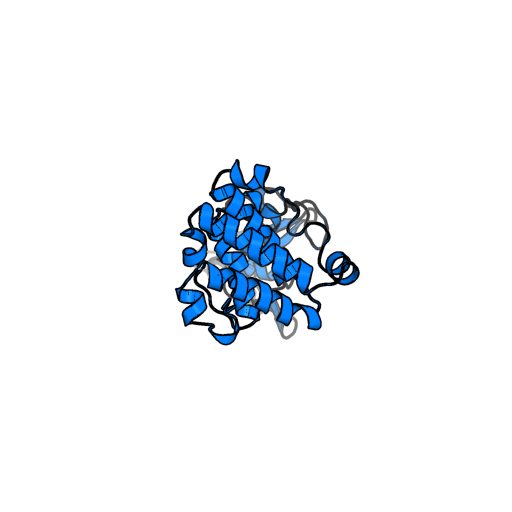1.12 116 THR A O 1
ATOM 990 N N . ASN A 1 117 ? 22.669 7.185 -1.410 1.00 91.75 117 ASN A N 1
ATOM 991 C CA . ASN A 1 117 ? 22.297 8.418 -0.712 1.00 91.75 117 ASN A CA 1
ATOM 992 C C . ASN A 1 117 ? 22.589 9.718 -1.494 1.00 91.75 117 ASN A C 1
ATOM 994 O O . ASN A 1 117 ? 22.573 10.814 -0.929 1.00 91.75 117 ASN A O 1
ATOM 998 N N . GLU A 1 118 ? 22.833 9.626 -2.800 1.00 93.12 118 GLU A N 1
ATOM 999 C CA . GLU A 1 118 ? 23.044 10.791 -3.660 1.00 93.12 118 GLU A CA 1
ATOM 1000 C C . GLU A 1 118 ? 21.731 11.474 -4.031 1.00 93.12 118 GLU A C 1
ATOM 1002 O O . GLU A 1 118 ? 20.695 10.821 -4.130 1.00 93.12 118 GLU A O 1
ATOM 1007 N N . LEU A 1 119 ? 21.768 12.784 -4.284 1.00 94.00 119 LEU A N 1
ATOM 1008 C CA . LEU A 1 119 ? 20.588 13.519 -4.733 1.00 94.00 119 LEU A CA 1
ATOM 1009 C C . LEU A 1 119 ? 20.128 13.008 -6.106 1.00 94.00 119 LEU A C 1
ATOM 1011 O O . LEU A 1 119 ? 20.901 12.982 -7.065 1.00 94.00 119 LEU A O 1
ATOM 1015 N N . LEU A 1 120 ? 18.854 12.635 -6.199 1.00 94.06 120 LEU A N 1
ATOM 1016 C CA . LEU A 1 120 ? 18.245 12.169 -7.435 1.00 94.06 120 LEU A CA 1
ATOM 1017 C C . LEU A 1 120 ? 17.971 13.345 -8.387 1.00 94.06 120 LEU A C 1
ATOM 1019 O O . LEU A 1 120 ? 17.526 14.405 -7.936 1.00 94.06 120 LEU A O 1
ATOM 1023 N N . PRO A 1 121 ? 18.188 13.184 -9.705 1.00 92.88 121 PRO A N 1
ATOM 1024 C CA . PRO A 1 121 ? 17.866 14.233 -10.665 1.00 92.88 121 PRO A CA 1
ATOM 1025 C C . PRO A 1 121 ? 16.366 14.543 -10.691 1.00 92.88 121 PRO A C 1
ATOM 1027 O O . PRO A 1 121 ? 15.552 13.635 -10.810 1.00 92.88 121 PRO A O 1
ATOM 1030 N N . GLU A 1 122 ? 15.984 15.823 -10.691 1.00 89.81 122 GLU A N 1
ATOM 1031 C CA . GLU A 1 122 ? 14.563 16.219 -10.648 1.00 89.81 122 GLU A CA 1
ATOM 1032 C C . GLU A 1 122 ? 13.730 15.639 -11.801 1.00 89.81 122 GLU A C 1
ATOM 1034 O O . GLU A 1 122 ? 12.547 15.348 -11.638 1.00 89.81 122 GLU A O 1
ATOM 1039 N N . HIS A 1 123 ? 14.356 15.419 -12.961 1.00 88.06 123 HIS A N 1
ATOM 1040 C CA . HIS A 1 123 ? 13.665 14.913 -14.140 1.00 88.06 123 HIS A CA 1
ATOM 1041 C C . HIS A 1 123 ? 13.110 13.495 -13.983 1.00 88.06 123 HIS A C 1
ATOM 1043 O O . HIS A 1 123 ? 12.178 13.156 -14.707 1.00 88.06 123 HIS A O 1
ATOM 1049 N N . ILE A 1 124 ? 13.626 12.679 -13.054 1.00 89.81 124 ILE A N 1
ATOM 1050 C CA . ILE A 1 124 ? 13.098 11.319 -12.839 1.00 89.81 124 ILE A CA 1
ATOM 1051 C C . ILE A 1 124 ? 11.703 11.344 -12.212 1.00 89.81 124 ILE A C 1
ATOM 1053 O O . ILE A 1 124 ? 10.942 10.393 -12.338 1.00 89.81 124 ILE A O 1
ATOM 1057 N N . PHE A 1 125 ? 11.372 12.447 -11.543 1.00 87.69 125 PHE A N 1
ATOM 1058 C CA . PHE A 1 125 ? 10.071 12.677 -10.932 1.00 87.69 125 PHE A CA 1
ATOM 1059 C C . PHE A 1 125 ? 9.082 13.323 -11.910 1.00 87.69 125 PHE A C 1
ATOM 1061 O O . PHE A 1 125 ? 7.880 13.368 -11.645 1.00 87.69 125 PHE A O 1
ATOM 1068 N N . LEU A 1 126 ? 9.566 13.831 -13.050 1.00 75.62 126 LEU A N 1
ATOM 1069 C CA . LEU A 1 126 ? 8.718 14.421 -14.079 1.00 75.62 126 LEU A CA 1
ATOM 1070 C C . LEU A 1 126 ? 7.955 13.305 -14.803 1.00 75.62 126 LEU A C 1
ATOM 1072 O O . LEU A 1 126 ? 8.534 12.305 -15.216 1.00 75.62 126 LEU A O 1
ATOM 1076 N N . ASN A 1 127 ? 6.655 13.513 -15.011 1.00 63.69 127 ASN A N 1
ATOM 1077 C CA . ASN A 1 127 ? 5.717 12.577 -15.654 1.00 63.69 127 ASN A CA 1
ATOM 1078 C C . ASN A 1 127 ? 5.267 11.381 -14.807 1.00 63.69 127 ASN A C 1
ATOM 1080 O O . ASN A 1 127 ? 4.534 10.529 -15.312 1.00 63.69 127 ASN A O 1
ATOM 1084 N N . ILE A 1 128 ? 5.635 11.329 -13.527 1.00 71.44 128 ILE A N 1
ATOM 1085 C CA . ILE A 1 128 ? 5.030 10.383 -12.594 1.00 71.44 128 ILE A CA 1
ATOM 1086 C C . ILE A 1 128 ? 3.813 11.059 -11.989 1.00 71.44 128 ILE A C 1
ATOM 1088 O O . ILE A 1 128 ? 3.915 11.980 -11.179 1.00 71.44 128 ILE A O 1
ATOM 1092 N N . THR A 1 129 ? 2.641 10.636 -12.459 1.00 55.94 129 THR A N 1
ATOM 1093 C CA . THR A 1 129 ? 1.365 11.038 -11.874 1.00 55.94 129 THR A CA 1
ATOM 1094 C C . THR A 1 129 ? 1.345 10.455 -10.476 1.00 55.94 129 THR A C 1
ATOM 1096 O O . THR A 1 129 ? 1.101 9.266 -10.310 1.00 55.94 129 THR A O 1
ATOM 1099 N N . SER A 1 130 ? 1.665 11.266 -9.472 1.00 48.56 130 SER A N 1
ATOM 1100 C CA . SER A 1 130 ? 1.621 10.818 -8.093 1.00 48.56 130 SER A CA 1
ATOM 1101 C C . SER A 1 130 ? 0.216 10.294 -7.807 1.00 48.56 130 SER A C 1
ATOM 1103 O O . SER A 1 130 ? -0.749 11.057 -7.706 1.00 48.56 130 SER A O 1
ATOM 1105 N N . LYS A 1 131 ? 0.084 8.975 -7.635 1.00 45.25 131 LYS A N 1
ATOM 1106 C CA . LYS A 1 131 ? -0.935 8.459 -6.728 1.00 45.25 131 LYS A CA 1
ATOM 1107 C C . LYS A 1 131 ? -0.565 9.064 -5.388 1.00 45.25 131 LYS A C 1
ATOM 1109 O O . LYS A 1 131 ? 0.385 8.634 -4.742 1.00 45.25 131 LYS A O 1
ATOM 1114 N N . LYS A 1 132 ? -1.216 10.179 -5.058 1.00 43.34 132 LYS A N 1
ATOM 1115 C CA . LYS A 1 132 ? -1.043 10.886 -3.795 1.00 43.34 132 LYS A CA 1
ATOM 1116 C C . LYS A 1 132 ? -1.111 9.809 -2.713 1.00 43.34 132 LYS A C 1
ATOM 1118 O O . LYS A 1 132 ? -2.150 9.165 -2.591 1.00 43.34 132 LYS A O 1
ATOM 1123 N N . ILE A 1 133 ? -0.007 9.545 -2.011 1.00 46.09 133 ILE A N 1
ATOM 1124 C CA . ILE A 1 133 ? -0.041 8.648 -0.857 1.00 46.09 133 ILE A CA 1
ATOM 1125 C C . ILE A 1 133 ? -1.031 9.303 0.097 1.00 46.09 133 ILE A C 1
ATOM 1127 O O . ILE A 1 133 ? -0.764 10.381 0.628 1.00 46.09 133 ILE A O 1
ATOM 1131 N N . VAL A 1 134 ? -2.226 8.722 0.200 1.00 46.19 134 VAL A N 1
ATOM 1132 C CA . VAL A 1 134 ? -3.306 9.279 1.005 1.00 46.19 134 VAL A CA 1
ATOM 1133 C C . VAL A 1 134 ? -2.875 9.107 2.453 1.00 46.19 134 VAL A C 1
ATOM 1135 O O . VAL A 1 134 ? -2.931 8.007 3.008 1.00 46.19 134 VAL A O 1
ATOM 1138 N N . THR A 1 135 ? -2.369 10.181 3.057 1.00 54.19 135 THR A N 1
ATOM 1139 C CA . THR A 1 135 ? -2.093 10.181 4.493 1.00 54.19 135 THR A CA 1
ATOM 1140 C C . THR A 1 135 ? -3.418 9.989 5.236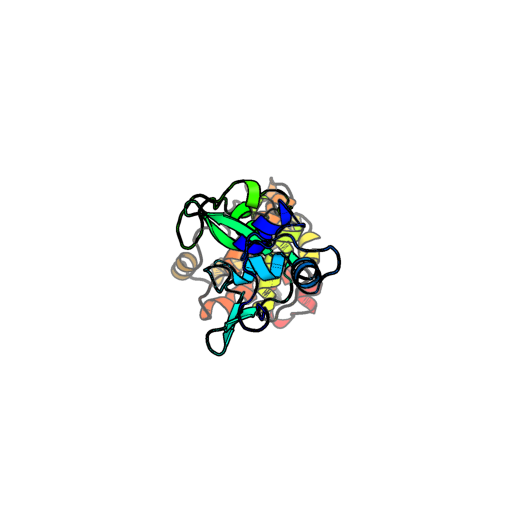 1.00 54.19 135 THR A C 1
ATOM 1142 O O . THR A 1 135 ? -4.469 10.333 4.702 1.00 54.19 135 THR A O 1
ATOM 1145 N N . GLU A 1 136 ? -3.431 9.458 6.465 1.00 56.56 136 GLU A N 1
ATOM 1146 C CA . GLU A 1 136 ? -4.696 9.280 7.216 1.00 56.56 136 GLU A CA 1
ATOM 1147 C C . GLU A 1 136 ? -5.527 10.571 7.317 1.00 56.56 136 GLU A C 1
ATOM 1149 O O . GLU A 1 136 ? -6.749 10.513 7.408 1.00 56.56 136 GLU A O 1
ATOM 1154 N N . LYS A 1 137 ? -4.872 11.738 7.257 1.00 59.84 137 LYS A N 1
ATOM 1155 C CA . LYS A 1 137 ? -5.530 13.051 7.254 1.00 59.84 137 LYS A CA 1
ATOM 1156 C C . LYS A 1 137 ? -6.241 13.380 5.940 1.00 59.84 137 LYS A C 1
ATOM 1158 O O . LYS A 1 137 ? -7.158 14.193 5.955 1.00 59.84 137 LYS A O 1
ATOM 1163 N N . ASP A 1 138 ? -5.811 12.780 4.834 1.00 63.94 138 ASP A N 1
ATOM 1164 C CA . ASP A 1 138 ? -6.398 12.946 3.503 1.00 63.94 138 ASP A CA 1
ATOM 1165 C C . ASP A 1 138 ? -7.499 11.911 3.212 1.00 63.94 138 ASP A C 1
ATOM 1167 O O . ASP A 1 138 ? -8.222 12.070 2.230 1.00 63.94 138 ASP A O 1
ATOM 1171 N N . LYS A 1 139 ? -7.631 10.858 4.037 1.00 78.88 139 LYS A N 1
ATOM 1172 C CA . LYS A 1 139 ? -8.634 9.808 3.832 1.00 78.88 139 LYS A CA 1
ATOM 1173 C C . LYS A 1 139 ? -10.038 10.335 4.097 1.00 78.88 139 LYS A C 1
ATOM 1175 O O . LYS A 1 139 ? -10.325 10.959 5.125 1.00 78.88 139 LYS A O 1
ATOM 1180 N N . THR A 1 140 ? -10.937 10.026 3.175 1.00 89.00 140 THR A N 1
ATOM 1181 C CA . THR A 1 140 ? -12.375 10.153 3.395 1.00 89.00 140 THR A CA 1
ATOM 1182 C C . THR A 1 140 ? -12.803 9.238 4.542 1.00 89.00 140 THR A C 1
ATOM 1184 O O . THR A 1 140 ? -12.156 8.236 4.855 1.00 89.00 140 THR A O 1
ATOM 1187 N N . ILE A 1 141 ? -13.931 9.557 5.176 1.00 91.75 141 ILE A N 1
ATOM 1188 C CA . ILE A 1 141 ? -14.492 8.698 6.223 1.00 91.75 141 ILE A CA 1
ATOM 1189 C C . ILE A 1 141 ? -14.771 7.274 5.717 1.00 91.75 141 ILE A C 1
ATOM 1191 O O . ILE A 1 141 ? -14.582 6.312 6.456 1.00 91.75 141 ILE A O 1
ATOM 1195 N N . GLN A 1 142 ? -15.162 7.133 4.448 1.00 92.94 142 GLN A N 1
ATOM 1196 C CA . GLN A 1 142 ? -15.428 5.839 3.831 1.00 92.94 142 GLN A CA 1
ATOM 1197 C C . GLN A 1 142 ? -14.156 4.994 3.705 1.00 92.94 142 GLN A C 1
ATOM 1199 O O . GLN A 1 142 ? -14.176 3.813 4.044 1.00 92.94 142 GLN A O 1
ATOM 1204 N N . GLU A 1 143 ? -13.044 5.600 3.283 1.00 90.06 143 GLU A N 1
ATOM 1205 C CA . GLU A 1 143 ? -11.741 4.926 3.217 1.00 90.06 143 GLU A CA 1
ATOM 1206 C C . GLU A 1 143 ? -11.253 4.519 4.612 1.00 90.06 143 GLU A C 1
ATOM 1208 O O . GLU A 1 143 ? -10.815 3.388 4.799 1.00 90.06 143 GLU A O 1
ATOM 1213 N N . LEU A 1 144 ? -11.404 5.394 5.616 1.00 92.25 144 LEU A N 1
ATOM 1214 C CA . LEU A 1 144 ? -11.068 5.060 7.006 1.00 92.25 144 LEU A CA 1
ATOM 1215 C C . LEU A 1 144 ? -11.910 3.894 7.532 1.00 92.25 144 LEU A C 1
ATOM 1217 O O . LEU A 1 144 ? -11.378 2.984 8.164 1.00 92.25 144 LEU A O 1
ATOM 1221 N N . ALA A 1 145 ? -13.219 3.910 7.277 1.00 94.81 145 ALA A N 1
ATOM 1222 C CA . ALA A 1 145 ? -14.108 2.838 7.705 1.00 94.81 145 ALA A CA 1
ATOM 1223 C C . ALA A 1 145 ? -13.743 1.519 7.021 1.00 94.81 145 ALA A C 1
ATOM 1225 O O . ALA A 1 145 ? -13.681 0.487 7.683 1.00 94.81 145 ALA A O 1
ATOM 1226 N N . PHE A 1 146 ? -13.445 1.550 5.723 1.00 92.75 146 PHE A N 1
ATOM 1227 C CA . PHE A 1 146 ? -12.996 0.373 4.989 1.00 92.75 146 PHE A CA 1
ATOM 1228 C C . PHE A 1 146 ? -11.696 -0.203 5.565 1.00 92.75 146 PHE A C 1
ATOM 1230 O O . PHE A 1 146 ? -11.662 -1.388 5.889 1.00 92.75 146 PHE A O 1
ATOM 1237 N N . ASP A 1 147 ? -10.674 0.630 5.787 1.00 90.81 147 ASP A N 1
ATOM 1238 C CA . ASP A 1 147 ? -9.393 0.194 6.361 1.00 90.81 147 ASP A CA 1
ATOM 1239 C C . ASP A 1 147 ? -9.567 -0.485 7.725 1.00 90.81 147 ASP A C 1
ATOM 1241 O O . ASP A 1 147 ? -8.980 -1.532 7.991 1.00 90.81 147 ASP A O 1
ATOM 1245 N N . VAL A 1 148 ? -10.367 0.116 8.613 1.00 93.62 148 VAL A N 1
ATOM 1246 C CA . VAL A 1 148 ? -10.608 -0.433 9.954 1.00 93.62 148 VAL A CA 1
ATOM 1247 C C . VAL A 1 148 ? -11.384 -1.738 9.866 1.00 93.62 148 VAL A C 1
ATOM 1249 O O . VAL A 1 148 ? -11.048 -2.698 10.557 1.00 93.62 148 VAL A O 1
ATOM 1252 N N . PHE A 1 149 ? -12.393 -1.805 8.998 1.00 94.06 149 PHE A N 1
ATOM 1253 C CA . PHE A 1 149 ? -13.225 -2.995 8.880 1.00 94.06 149 PHE A CA 1
ATOM 1254 C C . PHE A 1 149 ? -12.487 -4.163 8.211 1.00 94.06 149 PHE A C 1
ATOM 1256 O O . PHE A 1 149 ? -12.752 -5.317 8.543 1.00 94.06 149 PHE A O 1
ATOM 1263 N N . GLN A 1 150 ? -11.490 -3.893 7.363 1.00 89.75 150 GLN A N 1
ATOM 1264 C CA . GLN A 1 150 ? -10.586 -4.926 6.848 1.00 89.75 150 GLN A CA 1
ATOM 1265 C C . GLN A 1 150 ? -9.768 -5.615 7.949 1.00 89.75 150 GLN A C 1
ATOM 1267 O O . GLN A 1 150 ? -9.445 -6.793 7.810 1.00 89.75 150 GLN A O 1
ATOM 1272 N N . LEU A 1 151 ? -9.469 -4.941 9.066 1.00 90.44 151 LEU A N 1
ATOM 1273 C CA . LEU A 1 151 ? -8.718 -5.560 10.166 1.00 90.44 151 LEU A CA 1
ATOM 1274 C C . LEU A 1 151 ? -9.501 -6.687 10.854 1.00 90.44 151 LEU A C 1
ATOM 1276 O O . LEU A 1 151 ? -8.887 -7.622 11.362 1.00 90.44 151 LEU A O 1
ATOM 1280 N N . PHE A 1 152 ? -10.836 -6.660 10.814 1.00 88.31 152 PHE A N 1
ATOM 1281 C CA . PHE A 1 152 ? -11.665 -7.778 11.279 1.00 88.31 152 PHE A CA 1
ATOM 1282 C C . PHE A 1 152 ? -11.503 -9.029 10.403 1.00 88.31 152 PHE A C 1
ATOM 1284 O O . PHE A 1 152 ? -11.589 -10.148 10.914 1.00 88.31 152 PHE A O 1
ATOM 1291 N N . ALA A 1 153 ? -11.198 -8.865 9.109 1.00 80.75 153 ALA A N 1
ATOM 1292 C CA . ALA A 1 153 ? -11.006 -9.987 8.191 1.00 80.75 153 ALA A CA 1
ATOM 1293 C C . ALA A 1 153 ? -9.756 -10.812 8.535 1.00 80.75 153 ALA A C 1
ATOM 1295 O O . ALA A 1 153 ? -9.766 -12.030 8.360 1.00 80.75 153 ALA A O 1
ATOM 1296 N N . ASN A 1 154 ? -8.726 -10.189 9.127 1.00 76.38 154 ASN A N 1
ATOM 1297 C CA . ASN A 1 154 ? -7.566 -10.907 9.682 1.00 76.38 154 ASN A CA 1
ATOM 1298 C C . ASN A 1 154 ? -7.971 -11.925 10.761 1.00 76.38 154 ASN A C 1
ATOM 1300 O O . ASN A 1 154 ? -7.222 -12.848 11.067 1.00 76.38 154 ASN A O 1
ATOM 1304 N N . LEU A 1 155 ? -9.157 -11.747 11.339 1.00 74.44 155 LEU A N 1
ATOM 1305 C CA . LEU A 1 155 ? -9.714 -12.539 12.426 1.00 74.44 155 LEU A CA 1
ATOM 1306 C C . LEU A 1 155 ? -10.965 -13.307 11.955 1.00 74.44 155 LEU A C 1
ATOM 1308 O O . LEU A 1 155 ? -11.735 -13.797 12.772 1.00 74.44 155 LEU A O 1
ATOM 1312 N N . SER A 1 156 ? -11.137 -13.453 10.632 1.00 83.31 156 SER A N 1
ATOM 1313 C CA . SER A 1 156 ? -12.239 -14.165 9.960 1.00 83.31 156 SER A CA 1
ATOM 1314 C C . SER A 1 156 ? -13.641 -13.570 10.163 1.00 83.31 156 SER A C 1
ATOM 1316 O O . SER A 1 156 ? -14.636 -14.261 9.944 1.00 83.31 156 SER A O 1
ATOM 1318 N N . PHE A 1 157 ? -13.738 -12.288 10.523 1.00 85.12 157 PHE A N 1
ATOM 1319 C CA . PHE A 1 157 ? -15.005 -11.558 10.581 1.00 85.12 157 PHE A CA 1
ATOM 1320 C C . PHE A 1 157 ? -15.160 -10.655 9.356 1.00 85.12 157 PHE A C 1
ATOM 1322 O O . PHE A 1 157 ? -14.295 -9.837 9.048 1.00 85.12 157 PHE A O 1
ATOM 1329 N N . PHE A 1 158 ? -16.292 -10.781 8.670 1.00 89.94 158 PHE A N 1
ATOM 1330 C CA . PHE A 1 158 ? -16.627 -9.995 7.486 1.00 89.94 158 PHE A CA 1
ATOM 1331 C C . PHE A 1 158 ? -17.803 -9.080 7.810 1.00 89.94 158 PHE A C 1
ATOM 1333 O O . PHE A 1 158 ? -18.920 -9.546 8.041 1.00 89.94 158 PHE A O 1
ATOM 1340 N N . ILE A 1 159 ? -17.546 -7.776 7.864 1.00 90.38 159 ILE A N 1
ATOM 1341 C CA . ILE A 1 159 ? -18.553 -6.770 8.193 1.00 90.38 159 ILE A CA 1
ATOM 1342 C C . ILE A 1 159 ? -18.519 -5.689 7.112 1.00 90.38 159 ILE A C 1
ATOM 1344 O O . ILE A 1 159 ? -17.460 -5.140 6.816 1.00 90.38 159 ILE A O 1
ATOM 1348 N N . ASP A 1 160 ? -19.675 -5.378 6.526 1.00 92.06 160 ASP A N 1
ATOM 1349 C CA . ASP A 1 160 ? -19.804 -4.257 5.594 1.00 92.06 160 ASP A CA 1
ATOM 1350 C C . ASP A 1 160 ? -19.689 -2.931 6.362 1.00 92.06 160 ASP A C 1
ATOM 1352 O O . ASP A 1 160 ? -20.529 -2.611 7.208 1.00 92.06 160 ASP A O 1
ATOM 1356 N N . CYS A 1 161 ? -18.651 -2.144 6.067 1.00 94.00 161 CYS A N 1
ATOM 1357 C CA . CYS A 1 161 ? -18.410 -0.865 6.732 1.00 94.00 161 CYS A CA 1
ATOM 1358 C C . CYS A 1 161 ? -19.523 0.163 6.470 1.00 94.00 161 CYS A C 1
ATOM 1360 O O . CYS A 1 161 ? -19.717 1.067 7.288 1.00 94.00 161 CYS A O 1
ATOM 1362 N N . ASN A 1 162 ? -20.315 0.006 5.400 1.00 95.62 162 ASN A N 1
ATOM 1363 C CA . ASN A 1 162 ? -21.470 0.867 5.144 1.00 95.62 162 ASN A CA 1
ATOM 1364 C C . ASN A 1 162 ? -22.520 0.765 6.258 1.00 95.62 162 ASN A C 1
ATOM 1366 O O . ASN A 1 162 ? -23.200 1.749 6.544 1.00 95.62 162 ASN A O 1
ATOM 1370 N N . LEU A 1 163 ? -22.621 -0.383 6.941 1.00 95.56 163 LEU A N 1
ATOM 1371 C CA . LEU A 1 163 ? -23.519 -0.544 8.089 1.00 95.56 163 LEU A CA 1
ATOM 1372 C C . LEU A 1 163 ? -23.154 0.420 9.226 1.00 95.56 163 LEU A C 1
ATOM 1374 O O . LEU A 1 163 ? -24.040 0.995 9.852 1.00 95.56 163 LEU A O 1
ATOM 1378 N N . PHE A 1 164 ? -21.857 0.645 9.453 1.00 97.06 164 PHE A N 1
ATOM 1379 C CA . PHE A 1 164 ? -21.367 1.628 10.419 1.00 97.06 164 PHE A CA 1
ATOM 1380 C C . PHE A 1 164 ? -21.554 3.066 9.925 1.00 97.06 164 PHE A C 1
ATOM 1382 O O . PHE A 1 164 ? -21.995 3.930 10.683 1.00 97.06 164 PHE A O 1
ATOM 1389 N N . LEU A 1 165 ? -21.250 3.331 8.651 1.00 96.62 165 LEU A N 1
ATOM 1390 C CA . LEU A 1 165 ? -21.368 4.675 8.071 1.00 96.62 165 LEU A CA 1
ATOM 1391 C C . LEU A 1 165 ? -22.813 5.193 8.063 1.00 96.62 165 LEU A C 1
ATOM 1393 O O . LEU A 1 165 ? -23.025 6.399 8.176 1.00 96.62 165 LEU A O 1
ATOM 1397 N N . ASN A 1 166 ? -23.791 4.288 7.986 1.00 96.75 166 ASN A N 1
ATOM 1398 C CA . ASN A 1 166 ? -25.219 4.602 7.999 1.00 96.75 166 ASN A CA 1
ATOM 1399 C C . ASN A 1 166 ? -25.809 4.785 9.412 1.00 96.75 166 ASN A C 1
ATOM 1401 O O . ASN A 1 166 ? -27.005 5.059 9.540 1.00 96.75 166 ASN A O 1
ATOM 1405 N N . LEU A 1 167 ? -25.015 4.633 10.480 1.00 96.56 167 LEU A N 1
ATOM 1406 C CA . LEU A 1 167 ? -25.501 4.840 11.843 1.00 96.56 167 LEU A CA 1
ATOM 1407 C C . LEU A 1 167 ? -25.874 6.305 12.095 1.00 96.56 167 LEU A C 1
ATOM 1409 O O . LEU A 1 167 ? -25.142 7.234 11.758 1.00 96.56 167 LEU A O 1
ATOM 1413 N N . SER A 1 168 ? -27.003 6.506 12.777 1.00 96.44 168 SER A N 1
ATOM 1414 C CA . SER A 1 168 ? -27.373 7.818 13.303 1.00 96.44 168 SER A CA 1
ATOM 1415 C C . SER A 1 168 ? -26.389 8.265 14.388 1.00 96.44 168 SER A C 1
ATOM 1417 O O . SER A 1 168 ? -25.744 7.449 15.052 1.00 96.44 168 SER A O 1
ATOM 1419 N N . LYS A 1 169 ? -26.322 9.577 14.636 1.00 94.81 169 LYS A N 1
ATOM 1420 C CA . LYS A 1 169 ? -25.506 10.141 15.720 1.00 94.81 169 LYS A CA 1
ATOM 1421 C C . LYS A 1 169 ? -25.837 9.522 17.086 1.00 94.81 169 LYS A C 1
ATOM 1423 O O . LYS A 1 169 ? -24.928 9.234 17.854 1.00 94.81 169 LYS A O 1
ATOM 1428 N N . GLU A 1 170 ? -27.114 9.266 17.368 1.00 94.44 170 GLU A N 1
ATOM 1429 C CA . GLU A 1 170 ? -27.558 8.605 18.604 1.00 94.44 170 GLU A CA 1
ATOM 1430 C C . GLU A 1 170 ? -26.992 7.186 18.732 1.00 94.44 170 GLU A C 1
ATOM 1432 O O . GLU A 1 170 ? -26.457 6.825 19.780 1.00 94.44 170 GLU A O 1
ATOM 1437 N N . ASN A 1 171 ? -27.040 6.402 17.650 1.00 96.12 171 ASN A N 1
ATOM 1438 C CA . ASN A 1 171 ? -26.490 5.050 17.641 1.00 96.12 171 ASN A CA 1
ATOM 1439 C C . ASN A 1 171 ? -24.960 5.042 17.713 1.00 96.12 171 ASN A C 1
ATOM 1441 O O . ASN A 1 171 ? -24.402 4.157 18.351 1.00 96.12 171 ASN A O 1
ATOM 1445 N N . LEU A 1 172 ? -24.273 6.023 17.121 1.00 96.25 172 LEU A N 1
ATOM 1446 C CA . LEU A 1 172 ? -22.819 6.174 17.259 1.00 96.25 172 LEU A CA 1
ATOM 1447 C C . LEU A 1 172 ? -22.415 6.511 18.697 1.00 96.25 172 LEU A C 1
ATOM 1449 O O . LEU A 1 172 ? -21.457 5.946 19.218 1.00 96.25 172 LEU A O 1
ATOM 1453 N N . ILE A 1 173 ? -23.162 7.401 19.355 1.00 94.50 173 ILE A N 1
ATOM 1454 C CA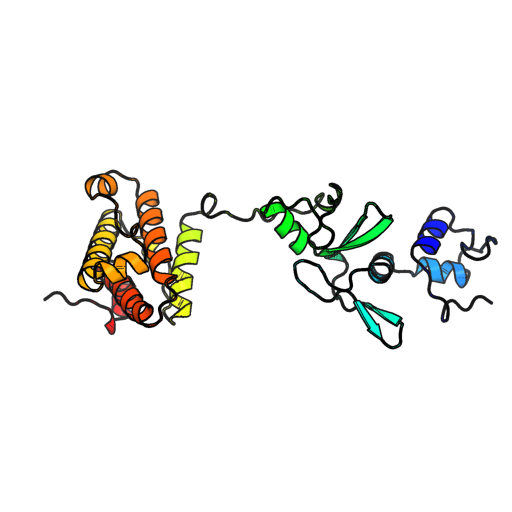 . ILE A 1 173 ? -22.949 7.723 20.770 1.00 94.50 173 ILE A CA 1
ATOM 1455 C C . ILE A 1 173 ? -23.174 6.472 21.620 1.00 94.50 173 ILE A C 1
ATOM 1457 O O . ILE A 1 173 ? -22.315 6.122 22.427 1.00 94.50 173 ILE A O 1
ATOM 1461 N N . LYS A 1 174 ? -24.283 5.756 21.398 1.00 95.00 174 LYS A N 1
ATOM 1462 C CA . LYS A 1 174 ? -24.559 4.492 22.089 1.00 95.00 174 LYS A CA 1
ATOM 1463 C C . LYS A 1 174 ? -23.421 3.490 21.882 1.00 95.00 174 LYS A C 1
ATOM 1465 O O . LYS A 1 174 ? -22.877 2.993 22.858 1.00 95.00 174 LYS A O 1
ATOM 1470 N N . LEU A 1 175 ? -23.002 3.268 20.637 1.00 96.00 175 LEU A N 1
ATOM 1471 C CA . LEU A 1 175 ? -21.886 2.385 20.291 1.00 96.00 175 LEU A CA 1
ATOM 1472 C C . LEU A 1 175 ? -20.608 2.744 21.055 1.00 96.00 175 LEU A C 1
ATOM 1474 O O . LEU A 1 175 ? -19.966 1.866 21.626 1.00 96.00 175 LEU A O 1
ATOM 1478 N N . TYR A 1 176 ? -20.255 4.031 21.088 1.00 95.50 176 TYR A N 1
ATOM 1479 C CA . TYR A 1 176 ? -19.087 4.513 21.820 1.00 95.50 176 TYR A CA 1
ATOM 1480 C C . TYR A 1 176 ? -19.158 4.162 23.309 1.00 95.50 176 TYR A C 1
ATOM 1482 O O . TYR A 1 176 ? -18.176 3.667 23.859 1.00 95.50 176 TYR A O 1
ATOM 1490 N N . HIS A 1 177 ? -20.302 4.397 23.957 1.00 93.94 177 HIS A N 1
ATOM 1491 C CA . HIS A 1 177 ? -20.475 4.096 25.378 1.00 93.94 177 HIS A CA 1
ATOM 1492 C C . HIS A 1 177 ? -20.405 2.597 25.665 1.00 93.94 177 HIS A C 1
ATOM 1494 O O . HIS A 1 177 ? -19.651 2.198 26.548 1.00 93.94 177 HIS A O 1
ATOM 1500 N N . GLU A 1 178 ? -21.100 1.772 24.882 1.00 93.81 178 GLU A N 1
ATOM 1501 C CA . GLU A 1 178 ? -21.104 0.316 25.067 1.00 93.81 178 GLU A CA 1
ATOM 1502 C C . GLU A 1 178 ? -19.693 -0.267 24.911 1.00 93.81 178 GLU A C 1
ATOM 1504 O O . GLU A 1 178 ? -19.199 -0.969 25.791 1.00 93.81 178 GLU A O 1
ATOM 1509 N N . ILE A 1 179 ? -18.982 0.090 23.834 1.00 94.69 179 ILE A N 1
ATOM 1510 C CA . ILE A 1 179 ? -17.611 -0.390 23.611 1.00 94.69 179 ILE A CA 1
ATOM 1511 C C . ILE A 1 179 ? -16.673 0.107 24.721 1.00 94.69 179 ILE A C 1
ATOM 1513 O O . ILE A 1 179 ? -15.843 -0.657 25.218 1.00 94.69 179 ILE A O 1
ATOM 1517 N N . LYS A 1 180 ? -16.802 1.373 25.138 1.00 94.25 180 LYS A N 1
ATOM 1518 C CA . LYS A 1 180 ? -16.007 1.952 26.230 1.00 94.25 180 LYS A CA 1
ATOM 1519 C C . LYS A 1 180 ? -16.229 1.224 27.550 1.00 94.25 180 LYS A C 1
ATOM 1521 O O . LYS A 1 180 ? -15.262 0.987 28.279 1.00 94.25 180 LYS A O 1
ATOM 1526 N N . ASP A 1 181 ? -17.471 0.888 27.862 1.00 92.19 181 ASP A N 1
ATOM 1527 C CA . ASP A 1 181 ? -17.824 0.212 29.103 1.00 92.19 181 ASP A CA 1
ATOM 1528 C C . ASP A 1 181 ? -17.364 -1.243 29.074 1.00 92.19 181 ASP A C 1
ATOM 1530 O O . ASP A 1 181 ? -16.684 -1.672 30.010 1.00 92.19 181 ASP A O 1
ATOM 1534 N N . PHE A 1 182 ? -17.584 -1.968 27.974 1.00 92.19 182 PHE A N 1
ATOM 1535 C CA . PHE A 1 182 ? -17.039 -3.316 27.809 1.00 92.19 182 PHE A CA 1
ATOM 1536 C C . PHE A 1 182 ? -15.512 -3.338 27.892 1.00 92.19 182 PHE A C 1
ATOM 1538 O O . PHE A 1 182 ? -14.954 -4.196 28.576 1.00 92.19 182 PHE A O 1
ATOM 1545 N N . TYR A 1 183 ? -14.825 -2.377 27.270 1.00 92.75 183 TYR A N 1
ATOM 1546 C CA . TYR A 1 183 ? -13.370 -2.249 27.358 1.00 92.75 183 TYR A CA 1
ATOM 1547 C C . TYR A 1 183 ? -12.896 -2.077 28.805 1.00 92.75 183 TYR A C 1
ATOM 1549 O O . TYR A 1 183 ? -11.989 -2.778 29.254 1.00 92.75 183 TYR A O 1
ATOM 1557 N N . LYS A 1 184 ? -13.543 -1.191 29.570 1.00 91.38 184 LYS A N 1
ATOM 1558 C CA . LYS A 1 184 ? -13.188 -0.948 30.976 1.00 91.38 184 LYS A CA 1
ATOM 1559 C C . LYS A 1 184 ? -13.518 -2.114 31.903 1.00 91.38 184 LYS A C 1
ATOM 1561 O O . LYS A 1 184 ? -12.831 -2.283 32.904 1.00 91.38 184 LYS A O 1
ATOM 1566 N N . GLN A 1 185 ? -14.576 -2.866 31.609 1.00 91.06 185 GLN A N 1
ATOM 1567 C CA . GLN A 1 185 ? -15.005 -4.001 32.427 1.00 91.06 185 GLN A CA 1
ATOM 1568 C C . GLN A 1 185 ? -14.156 -5.252 32.185 1.00 91.06 185 GLN A C 1
ATOM 1570 O O . GLN A 1 185 ? -13.962 -6.033 33.112 1.00 91.06 185 GLN A O 1
ATOM 1575 N N . ASN A 1 186 ? -13.640 -5.440 30.966 1.00 89.81 186 ASN A N 1
ATOM 1576 C CA . ASN A 1 186 ? -12.917 -6.657 30.588 1.00 89.81 186 ASN A CA 1
ATOM 1577 C C . ASN A 1 186 ? -11.387 -6.530 30.656 1.00 89.81 186 ASN A C 1
ATOM 1579 O O . ASN A 1 186 ? -10.711 -7.554 30.703 1.00 89.81 186 ASN A O 1
ATOM 1583 N N . PHE A 1 187 ? -10.832 -5.312 30.694 1.00 91.25 187 PHE A N 1
ATOM 1584 C CA . PHE A 1 187 ? -9.388 -5.093 30.826 1.00 91.25 187 PHE A CA 1
ATOM 1585 C C . PHE A 1 187 ? -9.024 -4.389 32.131 1.00 91.25 187 PHE A C 1
ATOM 1587 O O . PHE A 1 187 ? -9.614 -3.367 32.488 1.00 91.25 187 PHE A O 1
ATOM 1594 N N . THR A 1 188 ? -7.991 -4.880 32.819 1.00 91.12 188 THR A N 1
ATOM 1595 C CA . THR A 1 188 ? -7.434 -4.209 34.004 1.00 91.12 188 THR A CA 1
ATOM 1596 C C . THR A 1 188 ? -6.714 -2.914 33.623 1.00 91.12 188 THR A C 1
ATOM 1598 O O . THR A 1 188 ? -6.329 -2.714 32.473 1.00 91.12 188 THR A O 1
ATOM 1601 N N . ILE A 1 189 ? -6.470 -2.028 34.594 1.00 89.06 189 ILE A N 1
ATOM 1602 C CA . ILE A 1 189 ? -5.732 -0.772 34.361 1.00 89.06 189 ILE A CA 1
ATOM 1603 C C . ILE A 1 189 ? -4.346 -1.047 33.749 1.00 89.06 189 ILE A C 1
ATOM 1605 O O . ILE A 1 189 ? -3.914 -0.330 32.852 1.00 89.06 189 ILE A O 1
ATOM 1609 N N . GLU A 1 190 ? -3.663 -2.103 34.194 1.00 89.00 190 GLU A N 1
ATOM 1610 C CA . GLU A 1 190 ? -2.363 -2.510 33.649 1.00 89.00 190 GLU A CA 1
ATOM 1611 C C . GLU A 1 190 ? -2.471 -2.942 32.182 1.00 89.00 190 GLU A C 1
ATOM 1613 O O . GLU A 1 190 ? -1.690 -2.483 31.352 1.00 89.00 190 GLU A O 1
ATOM 1618 N N . GLN A 1 191 ? -3.480 -3.744 31.834 1.00 90.12 191 GLN A N 1
ATOM 1619 C CA . GLN A 1 191 ? -3.724 -4.168 30.452 1.00 90.12 191 GLN A CA 1
ATOM 1620 C C . GLN A 1 191 ? -4.102 -2.984 29.556 1.00 90.12 191 GLN A C 1
ATOM 1622 O O . GLN A 1 191 ? -3.597 -2.864 28.443 1.00 90.12 191 GLN A O 1
ATOM 1627 N N . GLN A 1 192 ? -4.920 -2.057 30.061 1.00 90.19 192 GLN A N 1
ATOM 1628 C CA . GLN A 1 192 ? -5.276 -0.829 29.348 1.00 90.19 192 GLN A CA 1
ATOM 1629 C C . GLN A 1 192 ? -4.049 0.056 29.079 1.00 90.19 192 GLN A C 1
ATOM 1631 O O . GLN A 1 192 ? -3.950 0.642 28.002 1.00 90.19 192 GLN A O 1
ATOM 1636 N N . ASN A 1 193 ? -3.093 0.120 30.015 1.00 86.31 193 ASN A N 1
ATOM 1637 C CA . ASN A 1 193 ? -1.828 0.833 29.810 1.00 86.31 193 ASN A CA 1
ATOM 1638 C C . ASN A 1 193 ? -0.995 0.217 28.678 1.00 86.31 193 ASN A C 1
ATOM 1640 O O . ASN A 1 193 ? -0.369 0.957 27.920 1.00 86.31 193 ASN A O 1
ATOM 1644 N N . VAL A 1 194 ? -0.999 -1.113 28.560 1.00 85.88 194 VAL A N 1
ATOM 1645 C CA . VAL 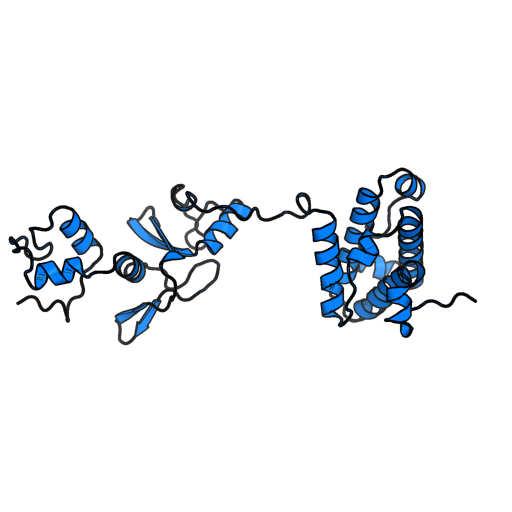A 1 194 ? -0.291 -1.842 27.497 1.00 85.88 194 VAL A CA 1
ATOM 1646 C C . VAL A 1 194 ? -0.970 -1.650 26.140 1.00 85.88 194 VAL A C 1
ATOM 1648 O O . VAL A 1 194 ? -0.290 -1.426 25.144 1.00 85.88 194 VAL A O 1
ATOM 1651 N N . ILE A 1 195 ? -2.303 -1.709 26.100 1.00 85.19 195 ILE A N 1
ATOM 1652 C CA . ILE A 1 195 ? -3.096 -1.559 24.872 1.00 85.19 195 ILE A CA 1
ATOM 1653 C C . ILE A 1 195 ? -3.068 -0.108 24.366 1.00 85.19 195 ILE A C 1
ATOM 1655 O O . ILE A 1 195 ? -2.939 0.143 23.169 1.00 85.19 195 ILE A O 1
ATOM 1659 N N . GLY A 1 196 ? -3.174 0.865 25.272 1.00 80.44 196 GLY A N 1
ATOM 1660 C CA . GLY A 1 196 ? -3.080 2.279 24.943 1.00 80.44 196 GLY A CA 1
ATOM 1661 C C . GLY A 1 196 ? -3.943 3.167 25.834 1.00 80.44 196 GLY A C 1
ATOM 1662 O O . GLY A 1 196 ? -5.172 3.121 25.817 1.00 80.44 196 GLY A O 1
ATOM 1663 N N . ASN A 1 197 ? -3.295 4.109 26.519 1.00 76.38 197 ASN A N 1
ATOM 1664 C CA . ASN A 1 197 ? -3.950 5.032 27.453 1.00 76.38 197 ASN A CA 1
ATOM 1665 C C . ASN A 1 197 ? -4.831 6.114 26.824 1.00 76.38 197 ASN A C 1
ATOM 1667 O O . ASN A 1 197 ? -5.433 6.908 27.547 1.00 76.38 197 ASN A O 1
ATOM 1671 N N . THR A 1 198 ? -4.907 6.176 25.498 1.00 81.06 198 THR A N 1
ATOM 1672 C CA . THR A 1 198 ? -5.658 7.214 24.776 1.00 81.06 198 THR A CA 1
ATOM 1673 C C . THR A 1 198 ? -7.026 6.750 24.285 1.00 81.06 198 THR A C 1
ATOM 1675 O O . THR A 1 198 ? -7.764 7.560 23.729 1.00 81.06 198 THR A O 1
ATOM 1678 N N . ILE A 1 199 ? -7.370 5.480 24.497 1.00 87.88 199 ILE A N 1
ATOM 1679 C CA . ILE A 1 199 ? -8.589 4.861 23.974 1.00 87.88 199 ILE A CA 1
ATOM 1680 C C . ILE A 1 199 ? -9.803 5.265 24.829 1.00 87.88 199 ILE A C 1
ATOM 1682 O O . ILE A 1 199 ? -9.754 5.229 26.063 1.00 87.88 199 ILE A O 1
ATOM 1686 N N . PHE A 1 200 ? -10.883 5.686 24.166 1.00 88.19 200 PHE A N 1
ATOM 1687 C CA . PHE A 1 200 ? -12.170 6.090 24.746 1.00 88.19 200 PHE A CA 1
ATOM 1688 C C . PHE A 1 200 ? -12.085 7.187 25.821 1.00 88.19 200 PHE A C 1
ATOM 1690 O O . PHE A 1 200 ? -12.749 7.143 26.870 1.00 88.19 200 PHE A O 1
ATOM 1697 N N . LYS A 1 201 ? -11.254 8.201 25.564 1.00 87.88 201 LYS A N 1
ATOM 1698 C CA . LYS A 1 201 ? -11.032 9.341 26.472 1.00 87.88 201 LYS A CA 1
ATOM 1699 C C . LYS A 1 201 ? -11.926 10.551 26.205 1.00 87.88 201 LYS A C 1
ATOM 1701 O O . LYS A 1 201 ? -11.928 11.460 27.030 1.00 87.88 201 LYS A O 1
ATOM 1706 N N . MET A 1 202 ? -12.687 10.575 25.112 1.00 86.50 202 MET A N 1
ATOM 1707 C CA . MET A 1 202 ? -13.587 11.690 24.811 1.00 86.50 202 MET A CA 1
ATOM 1708 C C . MET A 1 202 ? -14.692 11.822 25.866 1.00 86.50 202 MET A C 1
ATOM 1710 O O . MET A 1 202 ? -15.294 10.821 26.285 1.00 86.50 202 MET A O 1
ATOM 1714 N N . ASP A 1 203 ? -14.922 13.066 26.287 1.00 85.88 203 ASP A N 1
ATOM 1715 C CA . ASP A 1 203 ? -16.012 13.450 27.182 1.00 85.88 203 ASP A CA 1
ATOM 1716 C C . ASP A 1 203 ? -17.367 13.353 26.473 1.00 85.88 203 ASP A C 1
ATOM 1718 O O . ASP A 1 203 ? -17.470 13.585 25.268 1.00 85.88 203 ASP A O 1
ATOM 1722 N N . GLU A 1 204 ? -18.413 13.023 27.225 1.00 82.44 204 GLU A N 1
ATOM 1723 C CA . GLU A 1 204 ? -19.755 12.816 26.681 1.00 82.44 204 GLU A CA 1
ATOM 1724 C C . GLU A 1 204 ? -20.374 14.102 26.118 1.00 82.44 204 GLU A C 1
ATOM 1726 O O . GLU A 1 204 ? -21.031 14.054 25.076 1.00 82.44 204 GLU A O 1
ATOM 1731 N N . ASN A 1 205 ? -20.137 15.255 26.752 1.00 82.56 205 ASN A N 1
ATOM 1732 C CA . ASN A 1 205 ? -20.662 16.530 26.257 1.00 82.56 205 ASN A CA 1
ATOM 1733 C C . ASN A 1 205 ? -19.980 16.899 24.939 1.00 82.56 205 ASN A C 1
ATOM 1735 O O . ASN A 1 205 ? -20.642 17.244 23.966 1.00 82.56 205 ASN A O 1
ATOM 1739 N N . ILE A 1 206 ? -18.660 16.694 24.869 1.00 83.62 206 ILE A N 1
ATOM 1740 C CA . ILE A 1 206 ? -17.889 16.890 23.638 1.00 83.62 206 ILE A CA 1
ATOM 1741 C C . ILE A 1 206 ? -18.418 15.966 22.535 1.00 83.62 206 ILE A C 1
ATOM 1743 O O . ILE A 1 206 ? -18.651 16.418 21.417 1.00 83.62 206 ILE A O 1
ATOM 1747 N N . LEU A 1 207 ? -18.656 14.687 22.830 1.00 87.31 207 LEU A N 1
ATOM 1748 C CA . LEU A 1 207 ? -19.181 13.735 21.850 1.00 87.31 207 LEU A CA 1
ATOM 1749 C C . LEU A 1 207 ? -20.558 14.167 21.314 1.00 87.31 207 LEU A C 1
ATOM 1751 O O . LEU A 1 207 ? -20.804 14.099 20.112 1.00 87.31 207 LEU A O 1
ATOM 1755 N N . LYS A 1 208 ? -21.442 14.650 22.194 1.00 86.31 208 LYS A N 1
ATOM 1756 C CA . LYS A 1 208 ? -22.788 15.124 21.835 1.00 86.31 208 LYS A CA 1
ATOM 1757 C C . LYS A 1 208 ? -22.773 16.414 21.022 1.00 86.31 208 LYS A C 1
ATOM 1759 O O . LYS A 1 208 ? -23.631 16.564 20.152 1.00 86.31 208 LYS A O 1
ATOM 1764 N N . ASP A 1 209 ? -21.801 17.292 21.230 1.00 89.44 209 ASP A N 1
ATOM 1765 C CA . ASP A 1 209 ? -21.727 18.588 20.545 1.00 89.44 209 ASP A CA 1
ATOM 1766 C C . ASP A 1 209 ? -21.040 18.516 19.170 1.00 89.44 209 ASP A C 1
ATOM 1768 O O . ASP A 1 209 ? -21.223 19.402 18.337 1.00 89.44 209 ASP A O 1
ATOM 1772 N N . ASN A 1 210 ? -20.293 17.446 18.887 1.00 92.06 210 ASN A N 1
ATOM 1773 C CA . ASN A 1 210 ? -19.559 17.296 17.629 1.00 92.06 210 ASN A CA 1
ATOM 1774 C C . ASN A 1 210 ? -20.416 16.808 16.449 1.00 92.06 210 ASN A C 1
ATOM 1776 O O . ASN A 1 210 ? -21.485 16.216 16.606 1.00 92.06 210 ASN A O 1
ATOM 1780 N N . GLU A 1 211 ? -19.925 17.036 15.233 1.00 93.94 211 GLU A N 1
ATOM 1781 C CA .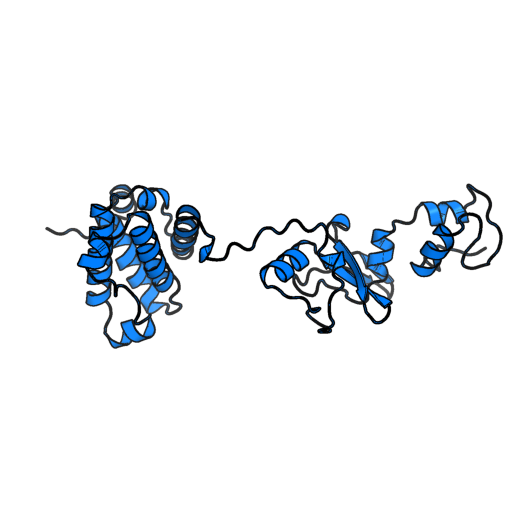 GLU A 1 211 ? -20.566 16.557 14.006 1.00 93.94 211 GLU A CA 1
ATOM 1782 C C . GLU A 1 211 ? -20.459 15.033 13.848 1.00 93.94 211 GLU A C 1
ATOM 1784 O O . GLU A 1 211 ? -19.536 14.393 14.355 1.00 93.94 211 GLU A O 1
ATOM 1789 N N . LEU A 1 212 ? -21.405 14.446 13.108 1.00 93.69 212 LEU A N 1
ATOM 1790 C CA . LEU A 1 212 ? -21.500 12.997 12.899 1.00 93.69 212 LEU A CA 1
ATOM 1791 C C . LEU A 1 212 ? -20.199 12.405 12.337 1.00 93.69 212 LEU A C 1
ATOM 1793 O O . LEU A 1 212 ? -19.703 11.415 12.869 1.00 93.69 212 LEU A O 1
ATOM 1797 N N . GLU A 1 213 ? -19.612 13.041 11.322 1.00 93.00 213 GLU A N 1
ATOM 1798 C CA . GLU A 1 213 ? -18.371 12.561 10.703 1.00 93.00 213 GLU A CA 1
ATOM 1799 C C . GLU A 1 213 ? -17.194 12.580 11.689 1.00 93.00 213 GLU A C 1
ATOM 1801 O O . GLU A 1 213 ? -16.377 11.660 11.711 1.00 93.00 213 GLU A O 1
ATOM 1806 N N . TYR A 1 214 ? -17.116 13.597 12.551 1.00 92.12 214 TYR A N 1
ATOM 1807 C CA . TYR A 1 214 ? -16.077 13.674 13.577 1.00 92.12 214 TYR A CA 1
ATOM 1808 C C . TYR A 1 214 ? -16.200 12.522 14.583 1.00 92.12 214 TYR A C 1
ATOM 1810 O O . TYR A 1 214 ? -15.205 11.874 14.911 1.00 92.12 214 TYR A O 1
ATOM 1818 N N . ILE A 1 215 ? -17.425 12.224 15.025 1.00 94.12 215 ILE A N 1
ATOM 1819 C CA . ILE A 1 215 ? -17.711 11.104 15.932 1.00 94.12 215 ILE A CA 1
ATOM 1820 C C . ILE A 1 215 ? -17.320 9.776 15.275 1.00 94.12 215 ILE A C 1
ATOM 1822 O O . ILE A 1 215 ? -16.643 8.959 15.900 1.00 94.12 215 ILE A O 1
ATOM 1826 N N . GLN A 1 216 ? -17.680 9.577 14.003 1.00 95.62 216 GLN A N 1
ATOM 1827 C CA . GLN A 1 216 ? -17.297 8.384 13.247 1.00 95.62 216 GLN A CA 1
ATOM 1828 C C . GLN A 1 216 ? -15.776 8.236 13.163 1.00 95.62 216 GLN A C 1
ATOM 1830 O O . GLN A 1 216 ? -15.251 7.175 13.496 1.00 95.62 216 GLN A O 1
ATOM 1835 N N . LYS A 1 217 ? -15.057 9.302 12.782 1.00 93.69 217 LYS A N 1
ATOM 1836 C CA . LYS A 1 217 ? -13.585 9.308 12.719 1.00 93.69 217 LYS A CA 1
ATOM 1837 C C . LYS A 1 217 ? -12.962 8.955 14.065 1.00 93.69 217 LYS A C 1
ATOM 1839 O O . LYS A 1 217 ? -12.011 8.178 14.109 1.00 93.69 217 LYS A O 1
ATOM 1844 N N . TYR A 1 218 ? -13.501 9.497 15.154 1.00 93.62 218 TYR A N 1
ATOM 1845 C CA . TYR A 1 218 ? -12.997 9.228 16.496 1.00 93.62 218 TYR A CA 1
ATOM 1846 C C . TYR A 1 218 ? -13.191 7.762 16.906 1.00 93.62 218 TYR A C 1
ATOM 1848 O O . TYR A 1 218 ? -12.236 7.115 17.336 1.00 93.62 218 TYR A O 1
ATOM 1856 N N . ILE A 1 219 ? -14.397 7.217 16.714 1.00 95.62 219 ILE A N 1
ATOM 1857 C CA . ILE A 1 219 ? -14.697 5.813 17.028 1.00 95.62 219 ILE A CA 1
ATOM 1858 C C . ILE A 1 219 ? -13.821 4.878 16.186 1.00 95.62 219 ILE A C 1
ATOM 1860 O O . ILE A 1 219 ? -13.194 3.977 16.739 1.00 95.62 219 ILE A O 1
ATOM 1864 N N . LEU A 1 220 ? -13.705 5.121 14.875 1.00 95.88 220 LEU A N 1
ATOM 1865 C CA . LEU A 1 220 ? -12.855 4.323 13.986 1.00 95.88 220 LEU A CA 1
ATOM 1866 C C . LEU A 1 220 ? -11.383 4.356 14.406 1.00 95.88 220 LEU A C 1
ATOM 1868 O O . LEU A 1 220 ? -10.721 3.321 14.380 1.00 95.88 220 LEU A O 1
ATOM 1872 N N . ALA A 1 221 ? -10.870 5.516 14.823 1.00 92.75 221 ALA A N 1
ATOM 1873 C CA . ALA A 1 221 ? -9.493 5.638 15.290 1.00 92.75 221 ALA A CA 1
ATOM 1874 C C . ALA A 1 221 ? -9.233 4.788 16.544 1.00 92.75 221 ALA A C 1
ATOM 1876 O O . ALA A 1 221 ? -8.191 4.138 16.640 1.00 92.75 221 ALA A O 1
ATOM 1877 N N . ASP A 1 222 ? -10.171 4.756 17.490 1.00 94.31 222 ASP A N 1
ATOM 1878 C CA . ASP A 1 222 ? -10.041 3.930 18.691 1.00 94.31 222 ASP A CA 1
ATOM 1879 C C . ASP A 1 222 ? -10.237 2.434 18.395 1.00 94.31 222 ASP A C 1
ATOM 1881 O O . ASP A 1 222 ? -9.458 1.614 18.883 1.00 94.31 222 ASP A O 1
ATOM 1885 N N . MET A 1 223 ? -11.183 2.068 17.521 1.00 95.25 223 MET A N 1
ATOM 1886 C CA . MET A 1 223 ? -11.338 0.689 17.034 1.00 95.25 223 MET A CA 1
ATOM 1887 C C . MET A 1 223 ? -10.064 0.185 16.351 1.00 95.25 223 MET A C 1
ATOM 1889 O O . MET A 1 223 ? -9.620 -0.929 16.618 1.00 95.25 223 MET A O 1
ATOM 1893 N N . LYS A 1 224 ? -9.443 1.016 15.506 1.00 93.38 224 LYS A N 1
ATOM 1894 C CA . LYS A 1 224 ? -8.196 0.682 14.814 1.00 93.38 224 LYS A CA 1
ATOM 1895 C C . LYS A 1 224 ? -7.077 0.345 15.793 1.00 93.38 224 LYS A C 1
ATOM 1897 O O . LYS A 1 224 ? -6.437 -0.689 15.639 1.00 93.38 224 LYS A O 1
ATOM 1902 N N . LYS A 1 225 ? -6.866 1.190 16.810 1.00 92.06 225 LYS A N 1
ATOM 1903 C CA . LYS A 1 225 ? -5.838 0.959 17.840 1.00 92.06 225 LYS A CA 1
ATOM 1904 C C . LYS A 1 225 ? -6.047 -0.377 18.543 1.00 92.06 225 LYS A C 1
ATOM 1906 O O . LYS A 1 225 ? -5.081 -1.096 18.751 1.00 92.06 225 LYS A O 1
ATOM 1911 N N . LEU A 1 226 ? -7.296 -0.709 18.875 1.00 92.81 226 LEU A N 1
ATOM 1912 C CA . LEU A 1 226 ? -7.632 -1.988 19.496 1.00 92.81 226 LEU A CA 1
ATOM 1913 C C . LEU A 1 226 ? -7.339 -3.167 18.556 1.00 92.81 226 LEU A C 1
ATOM 1915 O O . LEU A 1 226 ? -6.672 -4.117 18.950 1.00 92.81 226 LEU A O 1
ATOM 1919 N N . LEU A 1 227 ? -7.780 -3.101 17.300 1.00 91.81 227 LEU A N 1
ATOM 1920 C CA . LEU A 1 227 ? -7.582 -4.182 16.324 1.00 91.81 227 LEU A CA 1
ATOM 1921 C C . LEU A 1 227 ? -6.109 -4.405 15.940 1.00 91.81 227 LEU A C 1
ATOM 1923 O O . LEU A 1 227 ? -5.762 -5.480 15.461 1.00 91.81 227 LEU A O 1
ATOM 1927 N N . GLN A 1 228 ? -5.245 -3.410 16.151 1.00 90.62 228 GLN A N 1
ATOM 1928 C CA . GLN A 1 228 ? -3.803 -3.484 15.893 1.00 90.62 228 GLN A CA 1
ATOM 1929 C C . GLN A 1 228 ? -2.979 -3.961 17.102 1.00 90.62 228 GLN A C 1
ATOM 1931 O O . GLN A 1 228 ? -1.752 -3.950 17.045 1.00 90.62 228 GLN A O 1
ATOM 1936 N N . VAL A 1 229 ? -3.615 -4.369 18.204 1.00 89.50 229 VAL A N 1
ATOM 1937 C CA . VAL A 1 229 ? -2.900 -4.945 19.351 1.00 89.50 229 VAL A CA 1
ATOM 1938 C C . VAL A 1 229 ? -2.329 -6.316 18.978 1.00 89.50 229 VAL A C 1
ATOM 1940 O O . VAL A 1 229 ? -3.067 -7.267 18.724 1.00 89.50 229 VAL A O 1
ATOM 1943 N N . ASP A 1 230 ? -1.002 -6.442 19.022 1.00 84.31 230 ASP A N 1
ATOM 1944 C CA . ASP A 1 230 ? -0.291 -7.675 18.645 1.00 84.31 230 ASP A CA 1
ATOM 1945 C C . ASP A 1 230 ? -0.300 -8.770 19.729 1.00 84.31 230 ASP A C 1
ATOM 1947 O O . ASP A 1 230 ? 0.182 -9.880 19.505 1.00 84.31 230 ASP A O 1
ATOM 1951 N N . ILE A 1 231 ? -0.873 -8.494 20.902 1.00 86.75 231 ILE A N 1
ATOM 1952 C CA . ILE A 1 231 ? -0.942 -9.444 22.019 1.00 86.75 231 ILE A CA 1
ATOM 1953 C C . ILE A 1 231 ? -2.098 -10.419 21.790 1.00 86.75 231 ILE A C 1
ATOM 1955 O O . ILE A 1 231 ? -3.266 -10.061 21.943 1.00 86.75 231 ILE A O 1
ATOM 1959 N N . GLU A 1 232 ? -1.758 -11.666 21.460 1.00 84.19 232 GLU A N 1
ATOM 1960 C CA . GLU A 1 232 ? -2.712 -12.708 21.057 1.00 84.19 232 GLU A CA 1
ATOM 1961 C C . GLU A 1 232 ? -3.834 -12.939 22.082 1.00 84.19 232 GLU A C 1
ATOM 1963 O O . GLU A 1 232 ? -5.003 -13.042 21.714 1.00 84.19 232 GLU A O 1
ATOM 1968 N N . GLU A 1 233 ? -3.501 -12.917 23.377 1.00 85.88 233 GLU A N 1
ATOM 1969 C CA . GLU A 1 233 ? -4.463 -13.080 24.478 1.00 85.88 233 GLU A CA 1
ATOM 1970 C C . GLU A 1 233 ? -5.552 -11.994 24.486 1.00 85.88 233 GLU A C 1
ATOM 1972 O O . GLU A 1 233 ? -6.679 -12.241 24.918 1.00 85.88 233 GLU A O 1
ATOM 1977 N N . TYR A 1 234 ? -5.244 -10.789 23.995 1.00 90.38 234 TYR A N 1
ATOM 1978 C CA . TYR A 1 234 ? -6.180 -9.663 23.999 1.00 90.38 234 TYR A CA 1
ATOM 1979 C C . TYR A 1 234 ? -7.020 -9.602 22.729 1.00 90.38 234 TYR A C 1
ATOM 1981 O O . TYR A 1 234 ? -8.139 -9.093 22.780 1.00 90.38 234 TYR A O 1
ATOM 1989 N N . LYS A 1 235 ? -6.538 -10.152 21.607 1.00 88.69 235 LYS A N 1
ATOM 1990 C CA . LYS A 1 235 ? -7.230 -10.079 20.308 1.00 88.69 235 LYS A CA 1
ATOM 1991 C C . LYS A 1 235 ? -8.643 -10.649 20.362 1.00 88.69 235 LYS A C 1
ATOM 1993 O O . LYS A 1 235 ? -9.576 -10.018 19.869 1.00 88.69 235 LYS A O 1
ATOM 1998 N N . TYR A 1 236 ? -8.823 -11.811 20.992 1.00 86.00 236 TYR A N 1
ATOM 1999 C CA . TYR A 1 236 ? -10.148 -12.426 21.109 1.00 86.00 236 TYR A CA 1
ATOM 2000 C C . TYR A 1 236 ? -11.112 -11.544 21.913 1.00 86.00 236 TYR A C 1
ATOM 2002 O O . TYR A 1 236 ? -12.228 -11.281 21.470 1.00 86.00 236 TYR A O 1
ATOM 2010 N N . MET A 1 237 ? -10.658 -11.024 23.058 1.00 90.31 237 MET A N 1
ATOM 2011 C CA . MET A 1 237 ? -11.464 -10.142 23.905 1.00 90.31 237 MET A CA 1
ATOM 2012 C C . MET A 1 237 ? -11.789 -8.815 23.206 1.00 90.31 237 MET A C 1
ATOM 2014 O O . MET A 1 237 ? -12.920 -8.343 23.268 1.00 90.31 237 MET A O 1
ATOM 2018 N N . ILE A 1 238 ? -10.827 -8.233 22.487 1.00 92.62 238 ILE A N 1
ATOM 2019 C CA . ILE A 1 238 ? -11.025 -7.013 21.696 1.00 92.62 238 ILE A CA 1
ATOM 2020 C C . ILE A 1 238 ? -12.113 -7.218 20.641 1.00 92.62 238 ILE A C 1
ATOM 2022 O O . ILE A 1 238 ? -13.033 -6.407 20.553 1.00 92.62 238 ILE A O 1
ATOM 2026 N N . ASN A 1 239 ? -12.055 -8.312 19.880 1.00 89.31 239 ASN A N 1
ATOM 2027 C CA . ASN A 1 239 ? -13.108 -8.635 18.917 1.00 89.31 239 ASN A CA 1
ATOM 2028 C C . ASN A 1 239 ? -14.456 -8.816 19.599 1.00 89.31 239 ASN A C 1
ATOM 2030 O O . ASN A 1 239 ? -15.457 -8.299 19.111 1.00 89.31 239 ASN A O 1
ATOM 2034 N N . TYR A 1 240 ? -14.470 -9.507 20.739 1.00 89.69 240 TYR A N 1
ATOM 2035 C CA . TYR A 1 240 ? -15.693 -9.728 21.491 1.00 89.69 240 TYR A CA 1
ATOM 2036 C C . TYR A 1 240 ? -16.360 -8.410 21.901 1.00 89.69 240 TYR A C 1
ATOM 2038 O O . TYR A 1 240 ? -17.549 -8.205 21.663 1.00 89.69 240 TYR A O 1
ATOM 2046 N N . ILE A 1 241 ? -15.563 -7.471 22.410 1.00 93.19 241 ILE A N 1
ATOM 2047 C CA . ILE A 1 241 ? -15.998 -6.117 22.763 1.00 93.19 241 ILE A CA 1
ATOM 2048 C C . ILE A 1 241 ? -16.511 -5.351 21.535 1.00 93.19 241 ILE A C 1
ATOM 2050 O O . ILE A 1 241 ? -17.590 -4.759 21.583 1.00 93.19 241 ILE A O 1
ATOM 2054 N N . LEU A 1 242 ? -15.749 -5.342 20.437 1.00 95.06 242 LEU A N 1
ATOM 2055 C CA . LEU A 1 242 ? -16.072 -4.540 19.257 1.00 95.06 242 LEU A CA 1
ATOM 2056 C C . LEU A 1 242 ? -17.296 -5.070 18.505 1.00 95.06 242 LEU A C 1
ATOM 2058 O O . LEU A 1 242 ? -18.210 -4.302 18.208 1.00 95.06 242 LEU A O 1
ATOM 2062 N N . ILE A 1 243 ? -17.340 -6.372 18.218 1.00 93.31 243 ILE A N 1
ATOM 2063 C CA . ILE A 1 243 ? -18.464 -7.005 17.515 1.00 93.31 243 ILE A CA 1
ATOM 2064 C C . ILE A 1 243 ? -19.707 -6.964 18.391 1.00 93.31 243 ILE A C 1
ATOM 2066 O O . ILE A 1 243 ? -20.788 -6.627 17.906 1.00 93.31 243 ILE A O 1
ATOM 2070 N N . GLY A 1 244 ? -19.559 -7.231 19.687 1.00 92.12 244 GLY A N 1
ATOM 2071 C CA . GLY A 1 244 ? -20.682 -7.164 20.602 1.00 92.12 244 GLY A CA 1
ATOM 2072 C C . GLY A 1 244 ? -21.244 -5.749 20.733 1.00 92.12 244 GLY A C 1
ATOM 2073 O O . GLY A 1 244 ? -22.459 -5.581 20.630 1.00 92.12 244 GLY A O 1
ATOM 2074 N N . GLY A 1 245 ? -20.399 -4.717 20.809 1.00 94.31 245 GLY A N 1
ATOM 2075 C CA . GLY A 1 245 ? -20.843 -3.321 20.746 1.00 94.31 245 GLY A CA 1
ATOM 2076 C C . GLY A 1 245 ? -21.563 -2.981 19.434 1.00 94.31 245 GLY A C 1
ATOM 2077 O O . GLY A 1 245 ? -22.652 -2.406 19.454 1.00 94.31 245 GLY A O 1
ATOM 2078 N N . LEU A 1 246 ? -21.009 -3.394 18.289 1.00 95.00 246 LEU A N 1
ATOM 2079 C CA . LEU A 1 246 ? -21.637 -3.200 16.976 1.00 95.00 246 LEU A CA 1
ATOM 2080 C C . LEU A 1 246 ? -23.002 -3.902 16.882 1.00 95.00 246 LEU A C 1
ATOM 2082 O O . LEU A 1 246 ? -23.954 -3.318 16.364 1.00 95.00 246 LEU A O 1
ATOM 2086 N N . SER A 1 247 ? -23.137 -5.107 17.440 1.00 94.25 247 SER A N 1
ATOM 2087 C CA . SER A 1 247 ? -24.388 -5.881 17.438 1.00 94.25 247 SER A CA 1
ATOM 2088 C C . SER A 1 247 ? -25.536 -5.208 18.210 1.00 94.25 247 SER A C 1
ATOM 2090 O O . SER A 1 247 ? -26.709 -5.494 17.964 1.00 94.25 247 SER A O 1
ATOM 2092 N N . LEU A 1 248 ? -25.229 -4.280 19.126 1.00 92.88 248 LEU A N 1
ATOM 2093 C CA . LEU A 1 248 ? -26.235 -3.532 19.893 1.00 92.88 248 LEU A CA 1
ATOM 2094 C C . LEU A 1 248 ? -26.885 -2.392 19.106 1.00 92.88 248 LEU A C 1
ATOM 2096 O O . LEU A 1 248 ? -27.925 -1.871 19.530 1.00 92.88 248 LEU A O 1
ATOM 2100 N N . VAL A 1 249 ? -26.261 -1.979 18.002 1.00 94.75 249 VAL A N 1
ATOM 2101 C CA . VAL A 1 249 ? -26.696 -0.835 17.189 1.00 94.75 249 VAL A CA 1
ATOM 2102 C C . VAL A 1 249 ? -26.895 -1.179 15.710 1.00 94.75 249 VAL A C 1
ATOM 2104 O O . VAL A 1 249 ? -27.582 -0.434 15.017 1.00 94.75 249 VAL A O 1
ATOM 2107 N N . ILE A 1 250 ? -26.358 -2.310 15.239 1.00 94.44 250 ILE A N 1
ATOM 2108 C CA . ILE A 1 250 ? -26.525 -2.835 13.877 1.00 94.44 250 ILE A CA 1
ATOM 2109 C C . ILE A 1 250 ? -27.134 -4.237 13.965 1.00 94.44 250 ILE A C 1
ATOM 2111 O O . ILE A 1 250 ? -26.492 -5.190 14.416 1.00 94.44 250 ILE A O 1
ATOM 2115 N N . LYS A 1 251 ? -28.380 -4.375 13.503 1.00 92.25 251 LYS A N 1
ATOM 2116 C CA . LYS A 1 251 ? -29.138 -5.630 13.585 1.00 92.25 251 LYS A CA 1
ATOM 2117 C C . LYS A 1 251 ? -28.509 -6.737 12.736 1.00 92.25 251 LYS A C 1
ATOM 2119 O O . LYS A 1 251 ? -28.428 -7.876 13.172 1.00 92.25 251 LYS A O 1
ATOM 2124 N N . GLU A 1 252 ? -28.013 -6.396 11.557 1.00 93.00 252 GLU A N 1
ATOM 2125 C CA . GLU A 1 252 ? -27.395 -7.328 10.616 1.00 93.00 252 GLU A CA 1
ATOM 2126 C C . GLU A 1 252 ? -26.167 -8.016 11.228 1.00 93.00 252 GLU A C 1
ATOM 2128 O O . GLU A 1 252 ? -25.963 -9.214 11.039 1.00 93.00 252 GLU A O 1
ATOM 2133 N N . ILE A 1 253 ? -25.377 -7.280 12.017 1.00 91.94 253 ILE A N 1
ATOM 2134 C CA . ILE A 1 253 ? -24.220 -7.829 12.736 1.00 91.94 253 ILE A CA 1
ATOM 2135 C C . ILE A 1 253 ? -24.688 -8.769 13.845 1.00 91.94 253 ILE A C 1
ATOM 2137 O O . ILE A 1 253 ? -24.119 -9.846 13.998 1.00 91.94 253 ILE A O 1
ATOM 2141 N N . LYS A 1 254 ? -25.748 -8.405 14.576 1.00 91.62 254 LYS A N 1
ATOM 2142 C CA . LYS A 1 254 ? -26.355 -9.271 15.596 1.00 91.62 254 LYS A CA 1
ATOM 2143 C C . LYS A 1 254 ? -26.849 -10.596 15.020 1.00 91.62 254 LYS A C 1
ATOM 2145 O O . LYS A 1 254 ? -26.622 -11.639 15.623 1.00 91.62 254 LYS A O 1
ATOM 2150 N N . ASP A 1 255 ? -27.500 -10.546 13.864 1.00 90.94 255 ASP A N 1
ATOM 2151 C CA . ASP A 1 255 ? -28.047 -11.731 13.204 1.00 90.94 255 ASP A CA 1
ATOM 2152 C C . ASP A 1 255 ? -26.928 -12.613 12.610 1.00 90.94 255 ASP A C 1
ATOM 2154 O O . ASP A 1 255 ? -27.033 -13.838 12.622 1.00 90.94 255 ASP A O 1
ATOM 2158 N N . THR A 1 256 ? -25.838 -12.002 12.125 1.00 91.00 256 THR A N 1
ATOM 2159 C CA . THR A 1 256 ? -24.692 -12.715 11.524 1.00 91.00 256 THR A CA 1
ATOM 2160 C C . THR A 1 256 ? -23.762 -13.329 12.573 1.00 91.00 256 THR A C 1
ATOM 2162 O O . THR A 1 256 ? -23.237 -14.421 12.366 1.00 91.00 256 THR A O 1
ATOM 2165 N N . TYR A 1 257 ? -23.568 -12.647 13.705 1.00 89.81 257 TYR A N 1
ATOM 2166 C CA . TYR A 1 257 ? -22.642 -13.040 14.771 1.00 89.81 257 TYR A CA 1
ATOM 2167 C C . TYR A 1 257 ? -23.367 -13.146 16.125 1.00 89.81 257 TYR A C 1
ATOM 2169 O O . TYR A 1 257 ? -23.057 -12.399 17.058 1.00 89.81 257 TYR A O 1
ATOM 2177 N N . PRO A 1 258 ? -24.336 -14.070 16.266 1.00 85.88 258 PRO A N 1
ATOM 2178 C CA . PRO A 1 258 ? -25.173 -14.164 17.462 1.00 85.88 258 PRO A CA 1
ATOM 2179 C C . PRO A 1 258 ? -24.376 -14.493 18.730 1.00 85.88 258 PRO A C 1
ATOM 2181 O O . PRO A 1 258 ? -24.730 -14.007 19.803 1.00 85.88 258 PRO A O 1
ATOM 2184 N N . ASP A 1 259 ? -23.269 -15.231 18.609 1.00 83.94 259 ASP A N 1
ATOM 2185 C CA . ASP A 1 259 ? -22.385 -15.601 19.729 1.00 83.94 259 ASP A CA 1
ATOM 2186 C C . ASP A 1 259 ? -21.686 -14.394 20.378 1.00 83.94 259 ASP A C 1
ATOM 2188 O O . ASP A 1 259 ? -21.202 -14.472 21.505 1.00 83.94 259 ASP A O 1
ATOM 2192 N N . PHE A 1 260 ? -21.651 -13.267 19.666 1.00 80.75 260 PHE A N 1
ATOM 2193 C CA . PHE A 1 260 ? -21.095 -12.000 20.130 1.00 80.75 260 PHE A CA 1
ATOM 2194 C C . PHE A 1 260 ? -22.176 -11.037 20.620 1.00 80.75 260 PHE A C 1
ATOM 2196 O O . PHE A 1 260 ? -21.866 -9.952 21.107 1.00 80.75 260 PHE A O 1
ATOM 2203 N N . SER A 1 261 ? -23.451 -11.405 20.483 1.00 69.94 261 SER A N 1
ATOM 2204 C CA . SER A 1 261 ? -24.552 -10.530 20.852 1.00 69.94 261 SER A CA 1
ATOM 2205 C C . SER A 1 261 ? -24.781 -10.528 22.361 1.00 69.94 261 SER A C 1
ATOM 2207 O O . SER A 1 261 ? -25.037 -11.557 22.985 1.00 69.94 261 SER A O 1
ATOM 2209 N N . PHE A 1 262 ? -24.728 -9.341 22.962 1.00 67.50 262 PHE A N 1
ATOM 2210 C CA . PHE A 1 262 ? -25.089 -9.171 24.363 1.00 67.50 262 PHE A CA 1
ATOM 2211 C C . PHE A 1 262 ? -26.615 -9.198 24.502 1.00 67.50 262 PHE A C 1
ATOM 2213 O O . PHE A 1 262 ? -27.323 -8.304 24.026 1.00 67.50 262 PHE A O 1
ATOM 2220 N N . SER A 1 263 ? -27.148 -10.234 25.147 1.00 53.94 263 SER A N 1
ATOM 2221 C CA . SER A 1 263 ? -28.545 -10.268 25.576 1.00 53.94 263 SER A CA 1
ATOM 2222 C C . SER A 1 263 ? -28.661 -9.625 26.955 1.00 53.94 263 SER A C 1
ATOM 2224 O O . SER A 1 263 ? -28.383 -10.266 27.967 1.00 53.94 263 SER A O 1
ATOM 2226 N N . PHE A 1 264 ? -29.080 -8.364 27.006 1.00 49.44 264 PHE A N 1
ATOM 2227 C CA . PHE A 1 264 ? -29.550 -7.764 28.250 1.00 49.44 264 PHE A CA 1
ATOM 2228 C C . PHE A 1 264 ? -31.019 -8.161 28.434 1.00 49.44 264 PHE A C 1
ATOM 2230 O O . PHE A 1 264 ? -31.888 -7.668 27.714 1.00 49.44 264 PHE A O 1
ATOM 2237 N N . THR A 1 265 ? -31.273 -9.124 29.320 1.00 31.70 265 THR A N 1
ATOM 2238 C CA . THR A 1 265 ? -32.610 -9.383 29.888 1.00 31.70 265 THR A CA 1
ATOM 2239 C C . THR A 1 265 ? -32.978 -8.328 30.910 1.00 31.70 265 THR A C 1
ATOM 2241 O O . THR A 1 265 ? -32.084 -7.993 31.721 1.00 31.70 265 THR A O 1
#

Sequence (265 aa):
MDNLENNPITIVEYEKWLENKQINPRTKRRIKENSKIYNCYKKVNYQELLLLSTIDNKDPISLNELWTMDNDIKKIAYDNLDNLVFYKDTYNIIRCFEKESIEYMLGYNIKNHPITNELLPEHIFLNITSKKIVTEKDKTIQELAFDVFQLFANLSFFIDCNLFLNLSKENLIKLYHEIKDFYKQNFTIEQQNVIGNTIFKMDENILKDNELEYIQKYILADMKKLLQVDIEEYKYMINYILIGGLSLVIKEIKDTYPDFSFSFT

Organism: NCBI:txid1070528

Foldseek 3Di:
DPPCVVPPDALVQLVVCVVPVQARSVPRDGDDPPDPSSVSSVPDDNLQNLLQQAPDQAAPQVRDGQWDDDPNGIDGPDDCSVQKQWDAAPVRRIHIHGLVVLLVCVLVVNQADPPPRHGDDPCSNPPNPRPNPCDPVNDDLQRLLVVLQVLVVVVVDHDDSVLVVPFDLVLLLQLLVQLVVLCPVVDDPVRCVLLDPPASPDDSVNSVPDDPSVSSSNNSVNSSSQSPDPPPVSNVSSCLSNLQSSVVRGVVSCVVCVVSHDDDD

Radius of gyration: 29.9 Å; chains: 1; bounding box: 68×36×81 Å

Secondary structure (DSSP, 8-state):
---TTTSPPPHHHHHHHHH-TTB-TTT--B--TT-HHHHHHHT--HHHHHHHT-S-SB-TTT--B-EEEETTEEEE--S-GGGEEEEE-TT--EEEEEHHHHHHHHHTT--B-TTT-PBPPGGGGTT--------TTT--HHHHHHHHHHHHHTTT----HHHHHT--HHHHHHHHHHHHHHHHHHS-HHHHHHH-TTTT---HHHHHHS-HHHHHHHHHHHHHHHHT---HHHHHHHHHHHHHHHHTT-HHHHHH-GGG-----

InterPro domains:
  IPR014901 2-cysteine adaptor [PF08793] (15-39)